Protein AF-A0AAJ0EJ08-F1 (afdb_monomer_lite)

Foldseek 3Di:
DDDDDDDDDDDDDDDDDDDDDDDDDDDDDDDDDDPDPDPPVVPVPFDVVLVVVVVVCCVPFNCLLQVLLVQLCVLAVPLCVVQVNDGSVSLSVLLRVLLQDQDAAAQARCPVVSSLLVNQSSCCGPSRVVVQFDLPSLQSSLVNQVAQSNYDPRRVVRLVNHVLLVLVQFDADDVGDRGNLCVLQTDGDPPPDDQPPPPPQQAFAFFFFWAQLQQDPPSQKFFAAPQWTQGLNDTGHQCLLVVNDPCSVVSHRAMEGDTEDDSSTNPDTHGRGDFAWPDKDFDAFGQHFDAHSNSHGPSYRDPPPSPDDPPVSSGHTFIFIDTQTPHDPNHGHYGDDDYHDCVSSNPPPPPDDDDDD

Sequence (357 aa):
MSLSVTTAPEEVTGLSPVPNLDIKAPGIAQTVTQATPPSNDGYLRFNPVIVMLIGYLDQVSPGGLDTAILSASSKNPAFMSKLSIKDAPSFLHFANDLLNWVPRESFEGKDIYDILCMFYFVLDQPTLRKLQTSMIYAQLVGQFLDTPASITPSSLKSFKNSPPYRFHEADIPKGGFHTFNAFFTRRLKPGLRPISSPGDDSVIVYPADCTYDNSLTNQSFARINDGSVEIKKVRWPISMLLQDSEHAADFDGGIWMHAFLNTTNYHRQHAPVSGTVLEAKNIQGMAHLEADSVGGHVRMMGGADSSENPGYQFLQTRGSLLAATQAHKAMRRMLAWKGIALHALAIRATPKKGFEY

Structure (mmCIF, N/CA/C/O backbone):
data_AF-A0AAJ0EJ08-F1
#
_entry.id   AF-A0AAJ0EJ08-F1
#
loop_
_atom_site.group_PDB
_atom_site.id
_atom_site.type_symbol
_atom_site.label_atom_id
_atom_site.label_alt_id
_atom_site.label_comp_id
_atom_site.label_asym_id
_atom_site.label_entity_id
_atom_site.label_seq_id
_atom_site.pdbx_PDB_ins_code
_atom_site.Cartn_x
_atom_site.Cartn_y
_atom_site.Cartn_z
_atom_site.occupancy
_atom_site.B_iso_or_equiv
_atom_site.auth_seq_id
_atom_site.auth_comp_id
_atom_site.auth_asym_id
_atom_site.auth_atom_id
_atom_site.pdbx_PDB_model_num
ATOM 1 N N . MET A 1 1 ? -3.976 -6.841 44.329 1.00 29.98 1 MET A N 1
ATOM 2 C CA . MET A 1 1 ? -3.168 -8.078 44.280 1.00 29.98 1 MET A CA 1
ATOM 3 C C . MET A 1 1 ? -2.749 -8.301 42.839 1.00 29.98 1 MET A C 1
ATOM 5 O O . MET A 1 1 ? -3.588 -8.600 42.005 1.00 29.98 1 MET A O 1
ATOM 9 N N . SER A 1 2 ? -1.483 -8.023 42.539 1.00 21.05 2 SER A N 1
ATOM 10 C CA . SER A 1 2 ? -0.861 -8.198 41.227 1.00 21.05 2 SER A CA 1
ATOM 11 C C . SER A 1 2 ? -0.391 -9.643 41.073 1.00 21.05 2 SER A C 1
ATOM 13 O O . SER A 1 2 ? 0.430 -10.095 41.870 1.00 21.05 2 SER A O 1
ATOM 15 N N . LEU A 1 3 ? -0.880 -10.355 40.059 1.00 21.20 3 LEU A N 1
ATOM 16 C CA . LEU A 1 3 ? -0.348 -11.659 39.670 1.00 21.20 3 LEU A CA 1
ATOM 17 C C . LEU A 1 3 ? 0.516 -11.484 38.421 1.00 21.20 3 LEU A C 1
ATOM 19 O O . LEU A 1 3 ? 0.018 -11.253 37.323 1.00 21.20 3 LEU A O 1
ATOM 23 N N . SER A 1 4 ? 1.829 -11.558 38.627 1.00 20.06 4 SER A N 1
ATOM 24 C CA . SER A 1 4 ? 2.832 -11.756 37.586 1.00 20.06 4 SER A CA 1
ATOM 25 C C . SER A 1 4 ? 2.816 -13.220 37.151 1.00 20.06 4 SER A C 1
ATOM 27 O O . SER A 1 4 ? 2.926 -14.099 38.007 1.00 20.06 4 SER A O 1
ATOM 29 N N . VAL A 1 5 ? 2.742 -13.487 35.848 1.00 23.30 5 VAL A N 1
ATOM 30 C CA . VAL A 1 5 ? 2.982 -14.829 35.302 1.00 23.30 5 VAL A CA 1
ATOM 31 C C . VAL A 1 5 ? 4.232 -14.785 34.431 1.00 23.30 5 VAL A C 1
ATOM 33 O O . VAL A 1 5 ? 4.335 -14.012 33.479 1.00 23.30 5 VAL A O 1
ATOM 36 N N . THR A 1 6 ? 5.202 -15.586 34.849 1.00 22.47 6 THR A N 1
ATOM 37 C CA . THR A 1 6 ? 6.548 -15.777 34.315 1.00 22.47 6 THR A CA 1
ATOM 38 C C . THR A 1 6 ? 6.520 -16.457 32.943 1.00 22.47 6 THR A C 1
ATOM 40 O O . THR A 1 6 ? 5.698 -17.331 32.681 1.00 22.47 6 THR A O 1
ATOM 43 N N . THR A 1 7 ? 7.439 -16.061 32.065 1.00 23.95 7 THR A N 1
ATOM 44 C CA . THR A 1 7 ? 7.642 -16.611 30.716 1.00 23.95 7 THR A CA 1
ATOM 45 C C . THR A 1 7 ? 8.291 -17.999 30.744 1.00 23.95 7 THR A C 1
ATOM 47 O O . THR A 1 7 ? 9.276 -18.194 31.454 1.00 23.95 7 THR A O 1
ATOM 50 N N . ALA A 1 8 ? 7.781 -18.930 29.932 1.00 22.56 8 ALA A N 1
ATOM 51 C CA . ALA A 1 8 ? 8.405 -20.225 29.636 1.00 22.56 8 ALA A CA 1
ATOM 52 C C . ALA A 1 8 ? 9.438 -20.115 28.480 1.00 22.56 8 ALA A C 1
ATOM 54 O O . ALA A 1 8 ? 9.369 -19.144 27.720 1.00 22.56 8 ALA A O 1
ATOM 55 N N . PRO A 1 9 ? 10.397 -21.059 28.351 1.00 23.39 9 PRO A N 1
ATOM 56 C CA . PRO A 1 9 ? 11.573 -20.932 27.480 1.00 23.39 9 PRO A CA 1
ATOM 57 C C . PRO A 1 9 ? 11.283 -21.168 25.988 1.00 23.39 9 PRO A C 1
ATOM 59 O O . PRO A 1 9 ? 10.351 -21.883 25.628 1.00 23.39 9 PRO A O 1
ATOM 62 N N . GLU A 1 10 ? 12.126 -20.580 25.133 1.00 29.06 10 GLU A N 1
ATOM 63 C CA . GLU A 1 10 ? 12.186 -20.796 23.681 1.00 29.06 10 GLU A CA 1
ATOM 64 C C . GLU A 1 10 ? 12.812 -22.163 23.358 1.00 29.06 10 GLU A C 1
ATOM 66 O O . GLU A 1 10 ? 13.979 -22.357 23.673 1.00 29.06 10 GLU A O 1
ATOM 71 N N . GLU A 1 11 ? 12.077 -23.076 22.705 1.00 26.03 11 GLU A N 1
ATOM 72 C CA . GLU A 1 11 ? 12.611 -23.980 21.668 1.00 26.03 11 GLU A CA 1
ATOM 73 C C . GLU A 1 11 ? 11.527 -24.852 21.001 1.00 26.03 11 GLU A C 1
ATOM 75 O O . GLU A 1 11 ? 10.450 -25.080 21.546 1.00 26.03 11 GLU A O 1
ATOM 80 N N . VAL A 1 12 ? 11.884 -25.370 19.818 1.00 25.70 12 VAL A N 1
ATOM 81 C CA . VAL A 1 12 ? 11.151 -26.268 18.902 1.00 25.70 12 VAL A CA 1
ATOM 82 C C . VAL A 1 12 ? 10.197 -25.581 17.910 1.00 25.70 12 VAL A C 1
ATOM 84 O O . VAL A 1 12 ? 8.978 -25.714 17.960 1.00 25.70 12 VAL A O 1
ATOM 87 N N . THR A 1 13 ? 10.777 -24.925 16.897 1.00 27.81 13 THR A N 1
ATOM 88 C CA . THR A 1 13 ? 10.158 -24.890 15.559 1.00 27.81 13 THR A CA 1
ATOM 89 C C . THR A 1 13 ? 10.910 -25.877 14.670 1.00 27.81 13 THR A C 1
ATOM 91 O O . THR A 1 13 ? 12.066 -25.670 14.310 1.00 27.81 13 THR A O 1
ATOM 94 N N . GLY A 1 14 ? 10.274 -27.014 14.391 1.00 27.02 14 GLY A N 1
ATOM 95 C CA . GLY A 1 14 ? 10.805 -28.047 13.509 1.00 27.02 14 GLY A CA 1
ATOM 96 C C . GLY A 1 14 ? 10.778 -27.588 12.055 1.00 27.02 14 GLY A C 1
ATOM 97 O O . GLY A 1 14 ? 9.768 -27.738 11.375 1.00 27.02 14 GLY A O 1
ATOM 98 N N . LEU A 1 15 ? 11.898 -27.049 11.579 1.00 26.19 15 LEU A N 1
ATOM 99 C CA . LEU A 1 15 ? 12.193 -26.897 10.158 1.00 26.19 15 LEU A CA 1
ATOM 100 C C . LEU A 1 15 ? 13.260 -27.933 9.794 1.00 26.19 15 LEU A C 1
ATOM 102 O O . LEU A 1 15 ? 14.417 -27.809 10.192 1.00 26.19 15 LEU A O 1
ATOM 106 N N . SER A 1 16 ? 12.872 -28.979 9.065 1.00 25.33 16 SER A N 1
ATOM 107 C CA . SER A 1 16 ? 13.831 -29.907 8.461 1.00 25.33 16 SER A CA 1
ATOM 108 C C . SER A 1 16 ? 14.590 -29.208 7.323 1.00 25.33 16 SER A C 1
ATOM 110 O O . SER A 1 16 ? 13.959 -28.518 6.518 1.00 25.33 16 SER A O 1
ATOM 112 N N . PRO A 1 17 ? 15.920 -29.380 7.210 1.00 27.81 17 PRO A N 1
ATOM 113 C CA . PRO A 1 17 ? 16.675 -28.869 6.072 1.00 27.81 17 PRO A CA 1
ATOM 114 C C . PRO A 1 17 ? 16.324 -29.643 4.791 1.00 27.81 17 PRO A C 1
ATOM 116 O O . PRO A 1 17 ? 16.144 -30.861 4.806 1.00 27.81 17 PRO A O 1
ATOM 119 N N . VAL A 1 18 ? 16.218 -28.914 3.680 1.00 29.55 18 VAL A N 1
ATOM 120 C CA . VAL A 1 18 ? 15.927 -29.446 2.339 1.00 29.55 18 VAL A CA 1
ATOM 121 C C . VAL A 1 18 ? 17.089 -30.347 1.869 1.00 29.55 18 VAL A C 1
ATOM 123 O O . VAL A 1 18 ? 18.244 -29.967 2.074 1.00 29.55 18 VAL A O 1
ATOM 126 N N . PRO A 1 19 ? 16.843 -31.518 1.243 1.00 25.56 19 PRO A N 1
ATOM 127 C CA . PRO A 1 19 ? 17.912 -32.396 0.767 1.00 25.56 19 PRO A CA 1
ATOM 128 C C . PRO A 1 19 ? 18.672 -31.790 -0.423 1.00 25.56 19 PRO A C 1
ATOM 130 O O . PRO A 1 19 ? 18.059 -31.250 -1.344 1.00 25.56 19 PRO A O 1
ATOM 133 N N . ASN A 1 20 ? 20.000 -31.942 -0.432 1.00 25.92 20 ASN A N 1
ATOM 134 C CA . ASN A 1 20 ? 20.849 -31.647 -1.590 1.00 25.92 20 ASN A CA 1
ATOM 135 C C . ASN A 1 20 ? 20.451 -32.538 -2.777 1.00 25.92 20 ASN A C 1
ATOM 137 O O . ASN A 1 20 ? 20.564 -33.762 -2.703 1.00 25.92 20 ASN A O 1
ATOM 141 N N . LEU A 1 21 ? 20.015 -31.924 -3.875 1.00 26.09 21 LEU A N 1
ATOM 142 C CA . LEU A 1 21 ? 19.808 -32.601 -5.153 1.00 26.09 21 LEU A CA 1
ATOM 143 C C . LEU A 1 21 ? 21.100 -32.521 -5.977 1.00 26.09 21 LEU A C 1
ATOM 145 O O . LEU A 1 21 ? 21.375 -31.511 -6.620 1.00 26.09 21 LEU A O 1
ATOM 149 N N . ASP A 1 22 ? 21.877 -33.605 -5.960 1.00 25.31 22 ASP A N 1
ATOM 150 C CA . ASP A 1 22 ? 22.972 -33.845 -6.905 1.00 25.31 22 ASP A CA 1
ATOM 151 C C . ASP A 1 22 ? 22.388 -34.161 -8.291 1.00 25.31 22 ASP A C 1
ATOM 153 O O . ASP A 1 22 ? 21.903 -35.267 -8.543 1.00 25.31 22 ASP A O 1
ATOM 157 N N . ILE A 1 23 ? 22.443 -33.200 -9.216 1.00 28.38 23 ILE A N 1
ATOM 158 C CA . ILE A 1 23 ? 22.061 -33.416 -10.617 1.00 28.38 23 ILE A CA 1
ATOM 159 C C . ILE A 1 23 ? 23.333 -33.548 -11.462 1.00 28.38 23 ILE A C 1
ATOM 161 O O . ILE A 1 23 ? 24.013 -32.567 -11.759 1.00 28.38 23 ILE A O 1
ATOM 165 N N . LYS A 1 24 ? 23.645 -34.780 -11.884 1.00 23.61 24 LYS A N 1
ATOM 166 C CA . LYS A 1 24 ? 24.633 -35.060 -12.939 1.00 23.61 24 LYS A CA 1
ATOM 167 C C . LYS A 1 24 ? 24.046 -34.696 -14.306 1.00 23.61 24 LYS A C 1
ATOM 169 O O . LYS A 1 24 ? 23.002 -35.221 -14.686 1.00 23.61 24 LYS A O 1
ATOM 174 N N . ALA A 1 25 ? 24.739 -33.849 -15.061 1.00 24.20 25 ALA A N 1
ATOM 175 C CA . ALA A 1 25 ? 24.378 -33.505 -16.435 1.00 24.20 25 ALA A CA 1
ATOM 176 C C . ALA A 1 25 ? 24.762 -34.630 -17.426 1.00 24.20 25 ALA A C 1
ATOM 178 O O . ALA A 1 25 ? 25.910 -35.082 -17.395 1.00 24.20 25 ALA A O 1
ATOM 179 N N . PRO A 1 26 ? 23.870 -35.057 -18.341 1.00 26.44 26 PRO A N 1
ATOM 180 C CA . PRO A 1 26 ? 24.255 -35.805 -19.531 1.00 26.44 26 PRO A CA 1
ATOM 181 C C . PRO A 1 26 ? 24.560 -34.850 -20.695 1.00 26.44 26 PRO A C 1
ATOM 183 O O . PRO A 1 26 ? 23.806 -33.919 -20.974 1.00 26.44 26 PRO A O 1
ATOM 186 N N . GLY A 1 27 ? 25.685 -35.081 -21.374 1.00 28.83 27 GLY A N 1
ATOM 187 C CA . GLY A 1 27 ? 26.113 -34.306 -22.538 1.00 28.83 27 GLY A CA 1
ATOM 188 C C . GLY A 1 27 ? 25.405 -34.719 -23.828 1.00 28.83 27 GLY A C 1
ATOM 189 O O . GLY A 1 27 ? 25.198 -35.907 -24.063 1.00 28.83 27 GLY A O 1
ATOM 190 N N . ILE A 1 28 ? 25.100 -33.739 -24.685 1.00 27.89 28 ILE A N 1
ATOM 191 C CA . ILE A 1 28 ? 24.776 -33.927 -26.107 1.00 27.89 28 ILE A CA 1
ATOM 192 C C . ILE A 1 28 ? 25.408 -32.780 -26.913 1.00 27.89 28 ILE A C 1
ATOM 194 O O . ILE A 1 28 ? 25.430 -31.628 -26.481 1.00 27.89 28 ILE A O 1
ATOM 198 N N . ALA A 1 29 ? 25.972 -33.142 -28.064 1.00 26.31 29 ALA A N 1
ATOM 199 C CA . ALA A 1 29 ? 26.789 -32.320 -28.942 1.00 26.31 29 ALA A CA 1
ATOM 200 C C . ALA A 1 29 ? 25.996 -31.392 -29.893 1.00 26.31 29 ALA A C 1
ATOM 202 O O . ALA A 1 29 ? 24.906 -31.718 -30.349 1.00 26.31 29 ALA A O 1
ATOM 203 N N . GLN A 1 30 ? 26.637 -30.250 -30.174 1.00 31.94 30 GLN A N 1
ATOM 204 C CA . GLN A 1 30 ? 26.588 -29.303 -31.305 1.00 31.94 30 GLN A CA 1
ATOM 205 C C . GLN A 1 30 ? 25.509 -29.448 -32.402 1.00 31.94 30 GLN A C 1
ATOM 207 O O . GLN A 1 30 ? 25.523 -30.404 -33.168 1.00 31.94 30 GLN A O 1
ATOM 212 N N . THR A 1 31 ? 24.728 -28.385 -32.646 1.00 28.47 31 THR A N 1
ATOM 213 C CA . THR A 1 31 ? 24.955 -27.386 -33.728 1.00 28.47 31 THR A CA 1
ATOM 214 C C . THR A 1 31 ? 23.785 -26.391 -33.795 1.00 28.47 31 THR A C 1
ATOM 216 O O . THR A 1 31 ? 22.693 -26.743 -34.222 1.00 28.47 31 THR A O 1
ATOM 219 N N . VAL A 1 32 ? 24.012 -25.126 -33.417 1.00 27.38 32 VAL A N 1
ATOM 220 C CA . VAL A 1 32 ? 23.148 -23.993 -33.795 1.00 27.38 32 VAL A CA 1
ATOM 221 C C . VAL A 1 32 ? 24.050 -22.805 -34.126 1.00 27.38 32 VAL A C 1
ATOM 223 O O . VAL A 1 32 ? 24.980 -22.479 -33.391 1.00 27.38 32 VAL A O 1
ATOM 226 N N . THR A 1 33 ? 23.790 -22.221 -35.290 1.00 28.77 33 THR A N 1
ATOM 227 C CA . THR A 1 33 ? 24.406 -21.029 -35.876 1.00 28.77 33 THR A CA 1
ATOM 228 C C . THR A 1 33 ? 24.544 -19.879 -34.879 1.00 28.77 33 THR A C 1
ATOM 230 O O . THR A 1 33 ? 23.584 -19.524 -34.198 1.00 28.77 33 THR A O 1
ATOM 233 N N . GLN A 1 34 ? 25.743 -19.291 -34.821 1.00 28.44 34 GLN A N 1
ATOM 234 C CA . GLN A 1 34 ? 26.088 -18.168 -33.950 1.00 28.44 34 GLN A CA 1
ATOM 235 C C . GLN A 1 34 ? 25.247 -16.925 -34.280 1.00 28.44 34 GLN A C 1
ATOM 237 O O . GLN A 1 34 ? 25.561 -16.178 -35.203 1.00 28.44 34 GLN A O 1
ATOM 242 N N . ALA A 1 35 ? 24.214 -16.674 -33.481 1.00 32.75 35 ALA A N 1
ATOM 243 C CA . ALA A 1 35 ? 23.887 -15.310 -33.098 1.00 32.75 35 ALA A CA 1
ATOM 244 C C . ALA A 1 35 ? 24.831 -14.944 -31.949 1.00 32.75 35 ALA A C 1
ATOM 246 O O . ALA A 1 35 ? 24.922 -15.681 -30.965 1.00 32.75 35 ALA A O 1
ATOM 247 N N . THR A 1 36 ? 25.580 -13.855 -32.089 1.00 29.95 36 THR A N 1
ATOM 248 C CA . THR A 1 36 ? 26.445 -13.345 -31.024 1.00 29.95 36 THR A CA 1
ATOM 249 C C . THR A 1 36 ? 25.575 -13.079 -29.790 1.00 29.95 36 THR A C 1
ATOM 251 O O . THR A 1 36 ? 24.655 -12.264 -29.888 1.00 29.95 36 THR A O 1
ATOM 254 N N . PRO A 1 37 ? 25.809 -13.742 -28.643 1.00 33.22 37 PRO A N 1
ATOM 255 C CA . PRO A 1 37 ? 25.103 -13.397 -27.421 1.00 33.22 37 PRO A CA 1
ATOM 256 C C . PRO A 1 37 ? 25.479 -11.959 -27.043 1.00 33.22 37 PRO A C 1
ATOM 258 O O . PRO A 1 37 ? 26.649 -11.588 -27.213 1.00 33.22 37 PRO A O 1
ATOM 261 N N . PRO A 1 38 ? 24.553 -11.143 -26.511 1.00 42.62 38 PRO A N 1
ATOM 262 C CA . PRO A 1 38 ? 24.965 -9.942 -25.798 1.00 42.62 38 PRO A CA 1
ATOM 263 C C . PRO A 1 38 ? 25.963 -10.368 -24.712 1.00 42.62 38 PRO A C 1
ATOM 265 O O . PRO A 1 38 ? 25.787 -11.406 -24.071 1.00 42.62 38 PRO A O 1
ATOM 268 N N . SER A 1 39 ? 27.062 -9.631 -24.563 1.00 42.25 39 SER A N 1
ATOM 269 C CA . SER A 1 39 ? 28.142 -9.997 -23.647 1.00 42.25 39 SER A CA 1
ATOM 270 C C . SER A 1 39 ? 27.601 -10.248 -22.230 1.00 42.25 39 SER A C 1
ATOM 272 O O . SER A 1 39 ? 27.074 -9.353 -21.572 1.00 42.25 39 SER A O 1
ATOM 274 N N . ASN A 1 40 ? 27.756 -11.486 -21.750 1.00 46.25 40 ASN A N 1
ATOM 275 C CA . ASN A 1 40 ? 27.253 -11.967 -20.455 1.00 46.25 40 ASN A CA 1
ATOM 276 C C . ASN A 1 40 ? 27.824 -11.227 -19.222 1.00 46.25 40 ASN A C 1
ATOM 278 O O . ASN A 1 40 ? 27.327 -11.417 -18.115 1.00 46.25 40 ASN A O 1
ATOM 282 N N . ASP A 1 41 ? 28.831 -10.365 -19.386 1.00 48.78 41 ASP A N 1
ATOM 283 C CA . ASP A 1 41 ? 29.476 -9.639 -18.281 1.00 48.78 41 ASP A CA 1
ATOM 284 C C . ASP A 1 41 ? 28.633 -8.488 -17.704 1.00 48.78 41 ASP A C 1
ATOM 286 O O . ASP A 1 41 ? 28.883 -8.042 -16.581 1.00 48.78 41 ASP A O 1
ATOM 290 N N . GLY A 1 42 ? 27.626 -7.996 -18.436 1.00 55.19 42 GLY A N 1
ATOM 291 C CA . GLY A 1 42 ? 26.778 -6.893 -17.968 1.00 55.19 42 GLY A CA 1
ATOM 292 C C . GLY A 1 42 ? 25.816 -7.300 -16.848 1.00 55.19 42 GLY A C 1
ATOM 293 O O . GLY A 1 42 ? 25.645 -6.567 -15.873 1.00 55.19 42 GLY A O 1
ATOM 294 N N . TYR A 1 43 ? 25.226 -8.494 -16.955 1.00 55.22 43 TYR A N 1
ATOM 295 C CA . TYR A 1 43 ? 24.149 -8.944 -16.067 1.00 55.22 43 TYR A CA 1
ATOM 296 C C . TYR A 1 43 ? 24.637 -9.548 -14.746 1.00 55.22 43 TYR A C 1
ATOM 298 O O . TYR A 1 43 ? 23.906 -9.515 -13.759 1.00 55.22 43 TYR A O 1
ATOM 306 N N . LEU A 1 44 ? 25.889 -10.020 -14.680 1.00 58.81 44 LEU A N 1
ATOM 307 C CA . LEU A 1 44 ? 26.513 -10.539 -13.450 1.00 58.81 44 LEU A CA 1
ATOM 308 C C . LEU A 1 44 ? 26.663 -9.481 -12.341 1.00 58.81 44 LEU A C 1
ATOM 310 O O . LEU A 1 44 ? 26.979 -9.819 -11.202 1.00 58.81 44 LEU A O 1
ATOM 314 N N . ARG A 1 45 ? 26.444 -8.200 -12.660 1.00 75.56 45 ARG A N 1
ATOM 315 C CA . ARG A 1 45 ? 26.461 -7.088 -11.698 1.00 75.56 45 ARG A CA 1
ATOM 316 C C . ARG A 1 45 ? 25.126 -6.871 -10.990 1.00 75.56 45 ARG A C 1
ATOM 318 O O . ARG A 1 45 ? 25.079 -6.112 -10.024 1.00 75.56 45 ARG A O 1
ATOM 325 N N . PHE A 1 46 ? 24.055 -7.499 -11.466 1.00 87.25 46 PHE A N 1
ATOM 326 C CA . PHE A 1 46 ? 22.744 -7.381 -10.852 1.00 87.25 46 PHE A CA 1
ATOM 327 C C . PHE A 1 46 ? 22.568 -8.360 -9.696 1.00 87.25 46 PHE A C 1
ATOM 329 O O . PHE A 1 46 ? 23.143 -9.448 -9.665 1.00 87.25 46 PHE A O 1
ATOM 336 N N . ASN A 1 47 ? 21.717 -7.983 -8.745 1.00 89.56 47 ASN A N 1
ATOM 337 C CA . ASN A 1 47 ? 21.243 -8.896 -7.722 1.00 89.56 47 ASN A CA 1
ATOM 338 C C . ASN A 1 47 ? 20.602 -10.135 -8.388 1.00 89.56 47 ASN A C 1
ATOM 340 O O . ASN A 1 47 ? 19.865 -9.972 -9.367 1.00 89.56 47 ASN A O 1
ATOM 344 N N . PRO A 1 48 ? 20.806 -11.356 -7.856 1.00 89.75 48 PRO A N 1
ATOM 345 C CA . PRO A 1 48 ? 20.237 -12.576 -8.428 1.00 89.75 48 PRO A CA 1
ATOM 346 C C . PRO A 1 48 ? 18.731 -12.511 -8.720 1.00 89.75 48 PRO A C 1
ATOM 348 O O . PRO A 1 48 ? 18.288 -13.082 -9.712 1.00 89.75 48 PRO A O 1
ATOM 351 N N . VAL A 1 49 ? 17.933 -11.785 -7.921 1.00 88.44 49 VAL A N 1
ATOM 352 C CA . VAL A 1 49 ? 16.488 -11.638 -8.187 1.00 88.44 49 VAL A CA 1
ATOM 353 C C . VAL A 1 49 ? 16.197 -10.876 -9.484 1.00 88.44 49 VAL A C 1
ATOM 355 O O . VAL A 1 49 ? 15.231 -11.191 -10.174 1.00 88.44 49 VAL A O 1
ATOM 358 N N . ILE A 1 50 ? 17.044 -9.910 -9.844 1.00 90.44 50 ILE A N 1
ATOM 359 C CA . ILE A 1 50 ? 16.930 -9.153 -11.094 1.00 90.44 50 ILE A CA 1
ATOM 360 C C . ILE A 1 50 ? 17.378 -10.017 -12.268 1.00 90.44 50 ILE A C 1
ATOM 362 O O . ILE A 1 50 ? 16.711 -10.028 -13.294 1.00 90.44 50 ILE A O 1
ATOM 366 N N . VAL A 1 51 ? 18.443 -10.805 -12.106 1.00 89.06 51 VAL A N 1
ATOM 367 C CA . VAL A 1 51 ? 18.869 -11.771 -13.133 1.00 89.06 51 VAL A CA 1
ATOM 368 C C . VAL A 1 51 ? 17.760 -12.791 -13.413 1.00 89.06 51 VAL A C 1
ATOM 370 O O . VAL A 1 51 ? 17.451 -13.061 -14.572 1.00 89.06 51 VAL A O 1
ATOM 373 N N . MET A 1 52 ? 17.102 -13.303 -12.367 1.00 87.56 52 MET A N 1
ATOM 374 C CA . MET A 1 52 ? 15.936 -14.180 -12.519 1.00 87.56 52 MET A CA 1
ATOM 375 C C . MET A 1 52 ? 14.760 -13.475 -13.201 1.00 87.56 52 MET A C 1
ATOM 377 O O . MET A 1 52 ? 14.106 -14.083 -14.041 1.00 87.56 52 MET A O 1
ATOM 381 N N . LEU A 1 53 ? 14.494 -12.206 -12.868 1.00 85.81 53 LEU A N 1
ATOM 382 C CA . LEU A 1 53 ? 13.457 -11.416 -13.534 1.00 85.81 53 LEU A CA 1
ATOM 383 C C . LEU A 1 53 ? 13.745 -11.270 -15.032 1.00 85.81 53 LEU A C 1
ATOM 385 O O . LEU A 1 53 ? 12.843 -11.488 -15.831 1.00 85.81 53 LEU A O 1
ATOM 389 N N . ILE A 1 54 ? 14.984 -10.942 -15.407 1.00 88.56 54 ILE A N 1
ATOM 390 C CA . ILE A 1 54 ? 15.405 -10.817 -16.809 1.00 88.56 54 ILE A CA 1
ATOM 391 C C . ILE A 1 54 ? 15.177 -12.139 -17.539 1.00 88.56 54 ILE A C 1
ATOM 393 O O . ILE A 1 54 ? 14.441 -12.168 -18.519 1.00 88.56 54 ILE A O 1
ATOM 397 N N . GLY A 1 55 ? 15.717 -13.244 -17.011 1.00 87.50 55 GLY A N 1
ATOM 398 C CA . GLY A 1 55 ? 15.555 -14.561 -17.628 1.00 87.50 55 GLY A CA 1
ATOM 399 C C . GLY A 1 55 ? 14.090 -14.991 -17.744 1.00 87.50 55 GLY A C 1
ATOM 400 O O . GLY A 1 55 ? 13.690 -15.546 -18.765 1.00 87.50 55 GLY A O 1
ATOM 401 N N . TYR A 1 56 ? 13.268 -14.688 -16.734 1.00 87.25 56 TYR A N 1
ATOM 402 C CA . TYR A 1 56 ? 11.831 -14.939 -16.789 1.00 87.25 56 TYR A CA 1
ATOM 403 C C . TYR A 1 56 ? 11.163 -14.123 -17.897 1.00 87.25 56 TYR A C 1
ATOM 405 O O . TYR A 1 56 ? 10.471 -14.703 -18.728 1.00 87.25 56 TYR A O 1
ATOM 413 N N . LEU A 1 57 ? 11.385 -12.804 -17.936 1.00 87.50 57 LEU A N 1
ATOM 414 C CA . LEU A 1 57 ? 10.800 -11.914 -18.941 1.00 87.50 57 LEU A CA 1
ATOM 415 C C . LEU A 1 57 ? 11.221 -12.304 -20.360 1.00 87.50 57 LEU A C 1
ATOM 417 O O . LEU A 1 57 ? 10.357 -12.387 -21.228 1.00 87.50 57 LEU A O 1
ATOM 421 N N . ASP A 1 58 ? 12.496 -12.622 -20.578 1.00 87.69 58 ASP A N 1
ATOM 422 C CA . ASP A 1 58 ? 13.003 -13.086 -21.873 1.00 87.69 58 ASP A CA 1
ATOM 423 C C . ASP A 1 58 ? 12.360 -14.409 -22.303 1.00 87.69 58 ASP A C 1
ATOM 425 O O . ASP A 1 58 ? 12.102 -14.614 -23.486 1.00 87.69 58 ASP A O 1
ATOM 429 N N . GLN A 1 59 ? 12.059 -15.302 -21.356 1.00 88.69 59 GLN A N 1
ATOM 430 C CA . GLN A 1 59 ? 11.395 -16.571 -21.646 1.00 88.69 59 GLN A CA 1
ATOM 431 C C . GLN A 1 59 ? 9.906 -16.394 -21.975 1.00 88.69 59 GLN A C 1
ATOM 433 O O . GLN A 1 59 ? 9.404 -17.037 -22.898 1.00 88.69 59 GLN A O 1
ATOM 438 N N . VAL A 1 60 ? 9.175 -15.581 -21.203 1.00 86.69 60 VAL A N 1
ATOM 439 C CA . VAL A 1 60 ? 7.704 -15.495 -21.309 1.00 86.69 60 VAL A CA 1
ATOM 440 C C . VAL A 1 60 ? 7.210 -14.367 -22.215 1.00 86.69 60 VAL A C 1
ATOM 442 O O . VAL A 1 60 ? 6.070 -14.413 -22.674 1.00 86.69 60 VAL A O 1
ATOM 445 N N . SER A 1 61 ? 8.032 -13.345 -22.457 1.00 88.38 61 SER A N 1
ATOM 446 C CA . SER A 1 61 ? 7.702 -12.175 -23.277 1.00 88.38 61 SER A CA 1
ATOM 447 C C . SER A 1 61 ? 8.980 -11.550 -23.873 1.00 88.38 61 SER A C 1
ATOM 449 O O . SER A 1 61 ? 9.389 -10.464 -23.447 1.00 88.38 61 SER A O 1
ATOM 451 N N . PRO A 1 62 ? 9.637 -12.211 -24.853 1.00 91.81 62 PRO A N 1
ATOM 452 C CA . PRO A 1 62 ? 10.851 -11.686 -25.487 1.00 91.81 62 PRO A CA 1
ATOM 453 C C . PRO A 1 62 ? 10.643 -10.265 -26.045 1.00 91.81 62 PRO A C 1
ATOM 455 O O . PRO A 1 62 ? 9.716 -10.034 -26.821 1.00 91.81 62 PRO A O 1
ATOM 458 N N . GLY A 1 63 ? 11.479 -9.298 -25.642 1.00 91.38 63 GLY A N 1
ATOM 459 C CA . GLY A 1 63 ? 11.333 -7.874 -26.017 1.00 91.38 63 GLY A CA 1
ATOM 460 C C . GLY A 1 63 ? 10.120 -7.160 -25.390 1.00 91.38 63 GLY A C 1
ATOM 461 O O . GLY A 1 63 ? 9.819 -6.000 -25.698 1.00 91.38 63 GLY A O 1
ATOM 462 N N . GLY A 1 64 ? 9.401 -7.841 -24.494 1.00 91.81 64 GLY A N 1
ATOM 463 C CA . GLY A 1 64 ? 8.222 -7.318 -23.813 1.00 91.81 64 GLY A CA 1
ATOM 464 C C . GLY A 1 64 ? 8.545 -6.166 -22.868 1.00 91.81 64 GLY A C 1
ATOM 465 O O . GLY A 1 64 ? 7.725 -5.252 -22.735 1.00 91.81 64 GLY A O 1
ATOM 466 N N . LEU A 1 65 ? 9.740 -6.176 -22.261 1.00 92.94 65 LEU A N 1
ATOM 467 C CA . LEU A 1 65 ? 10.220 -5.095 -21.400 1.00 92.94 65 LEU A CA 1
ATOM 468 C C . LEU A 1 65 ? 10.509 -3.819 -22.193 1.00 92.94 65 LEU A C 1
ATOM 470 O O . LEU A 1 65 ? 10.024 -2.761 -21.808 1.00 92.94 65 LEU A O 1
ATOM 474 N N . ASP A 1 66 ? 11.204 -3.903 -23.326 1.00 94.50 66 ASP A N 1
ATOM 475 C CA . ASP A 1 66 ? 11.435 -2.743 -24.198 1.00 94.50 66 ASP A CA 1
ATOM 476 C C . ASP A 1 66 ? 10.111 -2.124 -24.659 1.00 94.50 66 ASP A C 1
ATOM 478 O O . ASP A 1 66 ? 9.901 -0.913 -24.564 1.00 94.50 66 ASP A O 1
ATOM 482 N N . THR A 1 67 ? 9.162 -2.971 -25.066 1.00 94.69 67 THR A N 1
ATOM 483 C CA . THR A 1 67 ? 7.818 -2.533 -25.468 1.00 94.69 67 THR A CA 1
ATOM 484 C C . THR A 1 67 ? 7.060 -1.877 -24.308 1.00 94.69 67 THR A C 1
ATOM 486 O O . THR A 1 67 ? 6.386 -0.860 -24.499 1.00 94.69 67 THR A O 1
ATOM 489 N N . ALA A 1 68 ? 7.189 -2.414 -23.090 1.00 91.62 68 ALA A N 1
ATOM 490 C CA . ALA A 1 68 ? 6.610 -1.809 -21.896 1.00 91.62 68 ALA A CA 1
ATOM 491 C C . ALA A 1 68 ? 7.219 -0.433 -21.616 1.00 91.62 68 ALA A C 1
ATOM 493 O O . ALA A 1 68 ? 6.474 0.518 -21.394 1.00 91.62 68 ALA A O 1
ATOM 494 N N . ILE A 1 69 ? 8.544 -0.286 -21.690 1.00 93.88 69 ILE A N 1
ATOM 495 C CA . ILE A 1 69 ? 9.216 1.001 -21.471 1.00 93.88 69 ILE A CA 1
ATOM 496 C C . ILE A 1 69 ? 8.771 2.046 -22.494 1.00 93.88 69 ILE A C 1
ATOM 498 O O . ILE A 1 69 ? 8.483 3.183 -22.111 1.00 93.88 69 ILE A O 1
ATOM 502 N N . LEU A 1 70 ? 8.640 1.674 -23.770 1.00 93.62 70 LEU A N 1
ATOM 503 C CA . LEU A 1 70 ? 8.113 2.569 -24.806 1.00 93.62 70 LEU A CA 1
ATOM 504 C C . LEU A 1 70 ? 6.667 2.994 -24.511 1.00 93.62 70 LEU A C 1
ATOM 506 O O . LEU A 1 70 ? 6.349 4.184 -24.554 1.00 93.62 70 LEU A O 1
ATOM 510 N N . SER A 1 71 ? 5.802 2.044 -24.142 1.00 90.88 71 SER A N 1
ATOM 511 C CA . SER A 1 71 ? 4.416 2.326 -23.747 1.00 90.88 71 SER A CA 1
ATOM 512 C C . SER A 1 71 ? 4.352 3.254 -22.527 1.00 90.88 71 SER A C 1
ATOM 514 O O . SER A 1 71 ? 3.670 4.278 -22.570 1.00 90.88 71 SER A O 1
ATOM 516 N N . ALA A 1 72 ? 5.102 2.956 -21.464 1.00 88.38 72 ALA A N 1
ATOM 517 C CA . ALA A 1 72 ? 5.179 3.778 -20.256 1.00 88.38 72 ALA A CA 1
ATOM 518 C C . ALA A 1 72 ? 5.666 5.203 -20.569 1.00 88.38 72 ALA A C 1
ATOM 520 O O . ALA A 1 72 ? 5.058 6.177 -20.126 1.00 88.38 72 ALA A O 1
ATOM 521 N N . SER A 1 73 ? 6.704 5.325 -21.401 1.00 90.31 73 SER A N 1
ATOM 522 C CA . SER A 1 73 ? 7.275 6.609 -21.827 1.00 90.31 73 SER A CA 1
ATOM 523 C C . SER A 1 73 ? 6.308 7.436 -22.667 1.00 90.31 73 SER A C 1
ATOM 525 O O . SER A 1 73 ? 6.258 8.651 -22.502 1.00 90.31 73 SER A O 1
ATOM 527 N N . SER A 1 74 ? 5.500 6.803 -23.525 1.00 89.19 74 SER A N 1
ATOM 528 C CA . SER A 1 74 ? 4.458 7.508 -24.286 1.00 89.19 74 SER A CA 1
ATOM 529 C C . SER A 1 74 ? 3.320 8.028 -23.404 1.00 89.19 74 SER A C 1
ATOM 531 O O . SER A 1 74 ? 2.764 9.088 -23.681 1.00 89.19 74 SER A O 1
ATOM 533 N N . LYS A 1 75 ? 2.987 7.302 -22.329 1.00 86.50 75 LYS A N 1
ATOM 534 C CA . LYS A 1 75 ? 1.899 7.664 -21.413 1.00 86.50 75 LYS A CA 1
ATOM 535 C C . LYS A 1 75 ? 2.323 8.735 -20.419 1.00 86.50 75 LYS A C 1
ATOM 537 O O . LYS A 1 75 ? 1.541 9.636 -20.142 1.00 86.50 75 LYS A O 1
ATOM 542 N N . ASN A 1 76 ? 3.544 8.634 -19.889 1.00 84.69 76 ASN A N 1
ATOM 543 C CA . ASN A 1 76 ? 4.039 9.546 -18.865 1.00 84.69 76 ASN A CA 1
ATOM 544 C C . ASN A 1 76 ? 5.546 9.844 -18.980 1.00 84.69 76 ASN A C 1
ATOM 546 O O . ASN A 1 76 ? 6.348 9.397 -18.151 1.00 84.69 76 ASN A O 1
ATOM 550 N N . PRO A 1 77 ? 5.960 10.636 -19.980 1.00 86.25 77 PRO A N 1
ATOM 551 C CA . PRO A 1 77 ? 7.375 10.922 -20.208 1.00 86.25 77 PRO A CA 1
ATOM 552 C C . PRO A 1 77 ? 8.019 11.701 -19.050 1.00 86.25 77 PRO A C 1
ATOM 554 O O . PRO A 1 77 ? 9.184 11.476 -18.726 1.00 86.25 77 PRO A O 1
ATOM 557 N N . ALA A 1 78 ? 7.267 12.587 -18.387 1.00 84.88 78 ALA A N 1
ATOM 558 C CA . ALA A 1 78 ? 7.767 13.372 -17.257 1.00 84.88 78 ALA A CA 1
ATOM 559 C C . ALA A 1 78 ? 8.095 12.487 -16.044 1.00 84.88 78 ALA A C 1
ATOM 561 O O . ALA A 1 78 ? 9.143 12.656 -15.419 1.00 84.88 78 ALA A O 1
ATOM 562 N N . PHE A 1 79 ? 7.235 11.513 -15.739 1.00 84.12 79 PHE A N 1
ATOM 563 C CA . PHE A 1 79 ? 7.452 10.572 -14.642 1.00 84.12 79 PHE A CA 1
ATOM 564 C C . PHE A 1 79 ? 8.638 9.648 -14.917 1.00 84.12 79 PHE A C 1
ATOM 566 O O . PHE A 1 79 ? 9.504 9.499 -14.057 1.00 84.12 79 PHE A O 1
ATOM 573 N N . MET A 1 80 ? 8.743 9.110 -16.139 1.00 88.38 80 MET A N 1
ATOM 574 C CA . MET A 1 80 ? 9.894 8.299 -16.562 1.00 88.38 80 MET A CA 1
ATOM 575 C C . MET A 1 80 ? 11.203 9.094 -16.451 1.00 88.38 80 MET A C 1
ATOM 577 O O . MET A 1 80 ? 12.184 8.621 -15.871 1.00 88.38 80 MET A O 1
ATOM 581 N N . SER A 1 81 ? 11.194 10.351 -16.912 1.00 89.88 81 SER A N 1
ATOM 582 C CA . SER A 1 81 ? 12.351 11.243 -16.820 1.00 89.88 81 SER A CA 1
ATOM 583 C C . SER A 1 81 ? 12.724 11.594 -15.378 1.00 89.88 81 SER A C 1
ATOM 585 O O . SER A 1 81 ? 13.916 11.724 -15.099 1.00 89.88 81 SER A O 1
ATOM 587 N N . LYS A 1 82 ? 11.754 11.729 -14.457 1.00 87.88 82 LYS A N 1
ATOM 588 C CA . LYS A 1 82 ? 12.014 12.015 -13.031 1.00 87.88 82 LYS A CA 1
ATOM 589 C C . LYS A 1 82 ? 12.939 10.966 -12.408 1.00 87.88 82 LYS A C 1
ATOM 591 O O . LYS A 1 82 ? 13.787 11.311 -11.590 1.00 87.88 82 LYS A O 1
ATOM 596 N N . LEU A 1 83 ? 12.800 9.707 -12.822 1.00 89.19 83 LEU A N 1
ATOM 597 C CA . LEU A 1 83 ? 13.584 8.578 -12.312 1.00 89.19 83 LEU A CA 1
ATOM 598 C C . LEU A 1 83 ? 14.653 8.096 -13.300 1.00 89.19 83 LEU A C 1
ATOM 600 O O . LEU A 1 83 ? 15.269 7.059 -13.086 1.00 89.19 83 LEU A O 1
ATOM 604 N N . SER A 1 84 ? 14.922 8.883 -14.349 1.00 93.06 84 SER A N 1
ATOM 605 C CA . SER A 1 84 ? 15.947 8.605 -15.363 1.00 93.06 84 SER A CA 1
ATOM 606 C C . SER A 1 84 ? 15.792 7.253 -16.076 1.00 93.06 84 SER A C 1
ATOM 608 O O . SER A 1 84 ? 16.784 6.684 -16.530 1.00 93.06 84 SER A O 1
ATOM 610 N N . ILE A 1 85 ? 14.559 6.760 -16.220 1.00 93.25 85 ILE A N 1
ATOM 611 C CA . ILE A 1 85 ? 14.261 5.513 -16.933 1.00 93.25 85 ILE A CA 1
ATOM 612 C C . ILE A 1 85 ? 14.017 5.846 -18.407 1.00 93.25 85 ILE A C 1
ATOM 614 O O . ILE A 1 85 ? 13.073 6.562 -18.737 1.00 93.25 85 ILE A O 1
ATOM 618 N N . LYS A 1 86 ? 14.888 5.350 -19.289 1.00 93.81 86 LYS A N 1
ATOM 619 C CA . LYS A 1 86 ? 14.901 5.669 -20.731 1.00 93.81 86 LYS A CA 1
ATOM 620 C C . LYS A 1 86 ? 14.730 4.441 -21.624 1.00 93.81 86 LYS A C 1
ATOM 622 O O . LYS A 1 86 ? 14.285 4.565 -22.758 1.00 93.81 86 LYS A O 1
ATOM 627 N N . ASP A 1 87 ? 15.112 3.280 -21.114 1.00 94.31 87 ASP A N 1
ATOM 628 C CA . ASP A 1 87 ? 15.206 2.007 -21.823 1.00 94.31 87 ASP A CA 1
ATOM 629 C C . ASP A 1 87 ? 15.114 0.841 -20.819 1.00 94.31 87 ASP A C 1
ATOM 631 O O . ASP A 1 87 ? 15.056 1.047 -19.601 1.00 94.31 87 ASP A O 1
ATOM 635 N N . ALA A 1 88 ? 15.072 -0.396 -21.317 1.00 92.81 88 ALA A N 1
ATOM 636 C CA . ALA A 1 88 ? 15.024 -1.580 -20.464 1.00 92.81 88 ALA A CA 1
ATOM 637 C C . ALA A 1 88 ? 16.236 -1.690 -19.506 1.00 92.81 88 ALA A C 1
ATOM 639 O O . ALA A 1 88 ? 16.013 -1.923 -18.315 1.00 92.81 88 ALA A O 1
ATOM 640 N N . PRO A 1 89 ? 17.497 -1.457 -19.936 1.00 93.06 89 PRO A N 1
ATOM 641 C CA . PRO A 1 89 ? 18.644 -1.476 -19.027 1.00 93.06 89 PRO A CA 1
ATOM 642 C C . PRO A 1 89 ? 18.543 -0.476 -17.869 1.00 93.06 89 PRO A C 1
ATOM 644 O O . PRO A 1 89 ? 18.774 -0.849 -16.719 1.00 93.06 89 PRO A O 1
ATOM 647 N N . SER A 1 90 ? 18.165 0.780 -18.129 1.00 94.62 90 SER A N 1
ATOM 648 C CA . SER A 1 90 ? 18.004 1.792 -17.072 1.00 94.62 90 SER A CA 1
ATOM 649 C C . SER A 1 90 ? 16.881 1.444 -16.092 1.00 94.62 90 SER A C 1
ATOM 651 O O . SER A 1 90 ? 17.037 1.679 -14.894 1.00 94.62 90 SER A O 1
ATOM 653 N N . PHE A 1 91 ? 15.797 0.808 -16.551 1.00 93.50 91 PHE A N 1
ATOM 654 C CA . PHE A 1 91 ? 14.772 0.262 -15.656 1.00 93.50 91 PHE A CA 1
ATOM 655 C C . PHE A 1 91 ? 15.301 -0.881 -14.780 1.00 93.50 91 PHE A C 1
ATOM 657 O O . PHE A 1 91 ? 15.023 -0.914 -13.582 1.00 93.50 91 PHE A O 1
ATOM 664 N N . LEU A 1 92 ? 16.078 -1.807 -15.345 1.00 93.06 92 LEU A N 1
ATOM 665 C CA . LEU A 1 92 ? 16.662 -2.920 -14.589 1.00 93.06 92 LEU A CA 1
ATOM 666 C C . LEU A 1 92 ? 17.676 -2.431 -13.546 1.00 93.06 92 LEU A C 1
ATOM 668 O O . LEU A 1 92 ? 17.699 -2.953 -12.433 1.00 93.06 92 LEU A O 1
ATOM 672 N N . HIS A 1 93 ? 18.452 -1.390 -13.862 1.00 93.25 93 HIS A N 1
ATOM 673 C CA . HIS A 1 93 ? 19.285 -0.685 -12.883 1.00 93.25 93 HIS A CA 1
ATOM 674 C C . HIS A 1 93 ? 18.452 -0.030 -11.785 1.00 93.25 93 HIS A C 1
ATOM 676 O O . HIS A 1 93 ? 18.722 -0.264 -10.612 1.00 93.25 93 HIS A O 1
ATOM 682 N N . PHE A 1 94 ? 17.395 0.698 -12.145 1.00 93.50 94 PHE A N 1
ATOM 683 C CA . PHE A 1 94 ? 16.468 1.275 -11.173 1.00 93.50 94 PHE A CA 1
ATOM 684 C C . PHE A 1 94 ? 15.876 0.211 -10.228 1.00 93.50 94 PHE A C 1
ATOM 686 O O . PHE A 1 94 ? 15.887 0.387 -9.010 1.00 93.50 94 PHE A O 1
ATOM 693 N N . ALA A 1 95 ? 15.412 -0.919 -10.768 1.00 91.88 95 ALA A N 1
ATOM 694 C CA . ALA A 1 95 ? 14.895 -2.035 -9.981 1.00 91.88 95 ALA A CA 1
ATOM 695 C C . ALA A 1 95 ? 15.977 -2.657 -9.078 1.00 91.88 95 ALA A C 1
ATOM 697 O O . ALA A 1 95 ? 15.762 -2.916 -7.896 1.00 91.88 95 ALA A O 1
ATOM 698 N N . ASN A 1 96 ? 17.178 -2.869 -9.606 1.00 93.62 96 ASN A N 1
ATOM 699 C CA . ASN A 1 96 ? 18.284 -3.390 -8.815 1.00 93.62 96 ASN A CA 1
ATOM 700 C C . ASN A 1 96 ? 18.661 -2.466 -7.650 1.00 93.62 96 ASN A C 1
ATOM 702 O O . ASN A 1 96 ? 18.874 -2.935 -6.532 1.00 93.62 96 ASN A O 1
ATOM 706 N N . ASP A 1 97 ? 18.722 -1.163 -7.902 1.00 93.31 97 ASP A N 1
ATOM 707 C CA . ASP A 1 97 ? 19.100 -0.167 -6.904 1.00 93.31 97 ASP A CA 1
ATOM 708 C C . ASP A 1 97 ? 18.040 -0.045 -5.806 1.00 93.31 97 ASP A C 1
ATOM 710 O O . ASP A 1 97 ? 18.375 0.193 -4.642 1.00 93.31 97 ASP A O 1
ATOM 714 N N . LEU A 1 98 ? 16.770 -0.306 -6.141 1.00 92.12 98 LEU A N 1
ATOM 715 C CA . LEU A 1 98 ? 15.683 -0.328 -5.169 1.00 92.12 98 LEU A CA 1
ATOM 716 C C . LEU A 1 98 ? 15.911 -1.368 -4.062 1.00 92.12 98 LEU A C 1
ATOM 718 O O . LEU A 1 98 ? 15.537 -1.117 -2.922 1.00 92.12 98 LEU A O 1
ATOM 722 N N . LEU A 1 99 ? 16.590 -2.486 -4.345 1.00 92.56 99 LEU A N 1
ATOM 723 C CA . LEU A 1 99 ? 16.891 -3.537 -3.357 1.00 92.56 99 LEU A CA 1
ATOM 724 C C . LEU A 1 99 ? 17.805 -3.072 -2.215 1.00 92.56 99 LEU A C 1
ATOM 726 O O . LEU A 1 99 ? 17.832 -3.716 -1.172 1.00 92.56 99 LEU A O 1
ATOM 730 N N . ASN A 1 100 ? 18.538 -1.971 -2.399 1.00 94.25 100 ASN A N 1
ATOM 731 C CA . ASN A 1 100 ? 19.381 -1.353 -1.370 1.00 94.25 100 ASN A CA 1
ATOM 732 C C . ASN A 1 100 ? 19.060 0.142 -1.196 1.00 94.25 100 ASN A C 1
ATOM 734 O O . ASN A 1 100 ? 19.904 0.938 -0.772 1.00 94.25 100 ASN A O 1
ATOM 738 N N . TRP A 1 101 ? 17.846 0.549 -1.567 1.00 94.44 101 TRP A N 1
ATOM 739 C CA . TRP A 1 101 ? 17.449 1.948 -1.573 1.00 94.44 101 TRP A CA 1
ATOM 740 C C . TRP A 1 101 ? 17.200 2.474 -0.162 1.00 94.44 101 TRP A C 1
ATOM 742 O O . TRP A 1 101 ? 16.344 1.982 0.568 1.00 94.44 101 TRP A O 1
ATOM 752 N N . VAL A 1 102 ? 17.930 3.530 0.199 1.00 97.19 102 VAL A N 1
ATOM 753 C CA . VAL A 1 102 ? 17.736 4.293 1.438 1.00 97.19 102 VAL A CA 1
ATOM 754 C C . VAL A 1 102 ? 16.674 5.370 1.197 1.00 97.19 102 VAL A C 1
ATOM 756 O O . VAL A 1 102 ? 16.978 6.355 0.509 1.00 97.19 102 VAL A O 1
ATOM 759 N N . PRO A 1 103 ? 15.459 5.255 1.768 1.00 96.81 103 PRO A N 1
ATOM 760 C CA . PRO A 1 103 ? 14.378 6.171 1.436 1.00 96.81 103 PRO A CA 1
ATOM 761 C C . PRO A 1 103 ? 14.666 7.601 1.884 1.00 96.81 103 PRO A C 1
ATOM 763 O O . PRO A 1 103 ? 15.209 7.848 2.965 1.00 96.81 103 PRO A O 1
ATOM 766 N N . ARG A 1 104 ? 14.287 8.562 1.046 1.00 96.00 104 ARG A N 1
ATOM 767 C CA . ARG A 1 104 ? 14.344 10.001 1.321 1.00 96.00 104 ARG A CA 1
ATOM 768 C C . ARG A 1 104 ? 13.105 10.656 0.753 1.00 96.00 104 ARG A C 1
ATOM 770 O O . ARG A 1 104 ? 12.463 10.091 -0.126 1.00 96.00 104 ARG A O 1
ATOM 777 N N . GLU A 1 105 ? 12.815 11.846 1.249 1.00 94.75 105 GLU A N 1
ATOM 778 C CA . GLU A 1 105 ? 11.610 12.557 0.869 1.00 94.75 105 GLU A CA 1
ATOM 779 C C . GLU A 1 105 ? 11.868 14.032 0.560 1.00 94.75 105 GLU A C 1
ATOM 781 O O . GLU A 1 105 ? 12.752 14.671 1.138 1.00 94.75 105 GLU A O 1
ATOM 786 N N . SER A 1 106 ? 11.073 14.570 -0.359 1.00 94.50 106 SER A N 1
ATOM 787 C CA . SER A 1 106 ? 11.003 15.998 -0.640 1.00 94.50 106 SER A CA 1
ATOM 788 C C . SER A 1 106 ? 10.127 16.722 0.385 1.00 94.50 106 SER A C 1
ATOM 790 O O . SER A 1 106 ? 9.443 16.126 1.219 1.00 94.50 106 SER A O 1
ATOM 792 N N . PHE A 1 107 ? 10.100 18.050 0.308 1.00 95.94 107 PHE A N 1
ATOM 793 C CA . PHE A 1 107 ? 9.175 18.842 1.117 1.00 95.94 107 PHE A CA 1
ATOM 794 C C . PHE A 1 107 ? 7.707 18.416 0.898 1.00 95.94 107 PHE A C 1
ATOM 796 O O . PHE A 1 107 ? 6.943 18.338 1.854 1.00 95.94 107 PHE A O 1
ATOM 803 N N . GLU A 1 108 ? 7.341 18.044 -0.332 1.00 93.44 108 GLU A N 1
ATOM 804 C CA . GLU A 1 108 ? 5.964 17.707 -0.720 1.00 93.44 108 GLU A CA 1
ATOM 805 C C . GLU A 1 108 ? 5.506 16.298 -0.309 1.00 93.44 108 GLU A C 1
ATOM 807 O O . GLU A 1 108 ? 4.313 16.003 -0.377 1.00 93.44 108 GLU A O 1
ATOM 812 N N . GLY A 1 109 ? 6.412 15.410 0.119 1.00 90.19 109 GLY A N 1
ATOM 813 C CA . GLY A 1 109 ? 6.011 14.084 0.603 1.00 90.19 109 GLY A CA 1
ATOM 814 C C . GLY A 1 109 ? 5.552 13.116 -0.497 1.00 90.19 109 GLY A C 1
ATOM 815 O O . GLY A 1 109 ? 4.618 12.347 -0.263 1.00 90.19 109 GLY A O 1
ATOM 816 N N . LYS A 1 110 ? 6.137 13.191 -1.701 1.00 87.50 110 LYS A N 1
ATOM 817 C CA . LYS A 1 110 ? 5.743 12.379 -2.869 1.00 87.50 110 LYS A CA 1
ATOM 818 C C . LYS A 1 110 ? 6.813 11.431 -3.403 1.00 87.50 110 LYS A C 1
ATOM 820 O O . LYS A 1 110 ? 6.468 10.522 -4.146 1.00 87.50 110 LYS A O 1
ATOM 825 N N . ASP A 1 111 ? 8.083 11.588 -3.055 1.00 89.62 111 ASP A N 1
ATOM 826 C CA . ASP A 1 111 ? 9.163 10.855 -3.718 1.00 89.62 111 ASP A CA 1
ATOM 827 C C . ASP A 1 111 ? 9.117 9.356 -3.428 1.00 89.62 111 ASP A C 1
ATOM 829 O O . ASP A 1 111 ? 9.254 8.562 -4.356 1.00 89.62 111 ASP A O 1
ATOM 833 N N . ILE A 1 112 ? 8.856 8.944 -2.182 1.00 90.69 112 ILE A N 1
ATOM 834 C CA . ILE A 1 112 ? 8.704 7.512 -1.866 1.00 90.69 112 ILE A CA 1
ATOM 835 C C . ILE A 1 112 ? 7.535 6.911 -2.642 1.00 90.69 112 ILE A C 1
ATOM 837 O O . ILE A 1 112 ? 7.641 5.810 -3.181 1.00 90.69 112 ILE A O 1
ATOM 841 N N . TYR A 1 113 ? 6.419 7.634 -2.690 1.00 85.12 113 TYR A N 1
ATOM 842 C CA . TYR A 1 113 ? 5.227 7.199 -3.401 1.00 85.12 113 TYR A CA 1
ATOM 843 C C . TYR A 1 113 ? 5.512 7.026 -4.897 1.00 85.12 113 TYR A C 1
ATOM 845 O O . TYR A 1 113 ? 5.241 5.965 -5.454 1.00 85.12 113 TYR A O 1
ATOM 853 N N . ASP A 1 114 ? 6.129 8.030 -5.513 1.00 84.25 114 ASP A N 1
ATOM 854 C CA . ASP A 1 114 ? 6.492 8.059 -6.927 1.00 84.25 114 ASP A CA 1
ATOM 855 C C . ASP A 1 114 ? 7.472 6.934 -7.293 1.00 84.25 114 ASP A C 1
ATOM 857 O O . ASP A 1 114 ? 7.268 6.232 -8.282 1.00 84.25 114 ASP A O 1
ATOM 861 N N . ILE A 1 115 ? 8.505 6.709 -6.475 1.00 88.19 115 ILE A N 1
ATOM 862 C CA . ILE A 1 115 ? 9.488 5.633 -6.679 1.00 88.19 115 ILE A CA 1
ATOM 863 C C . ILE A 1 115 ? 8.801 4.265 -6.673 1.00 88.19 115 ILE A C 1
ATOM 865 O O . ILE A 1 115 ? 9.030 3.448 -7.567 1.00 88.19 115 ILE A O 1
ATOM 869 N N . LEU A 1 116 ? 7.928 4.013 -5.694 1.00 84.12 116 LEU A N 1
ATOM 870 C CA . LEU A 1 116 ? 7.204 2.745 -5.615 1.00 84.12 116 LEU A CA 1
ATOM 871 C C . LEU A 1 116 ? 6.210 2.596 -6.771 1.00 84.12 116 LEU A C 1
ATOM 873 O O . LEU A 1 116 ? 6.116 1.515 -7.349 1.00 84.12 116 LEU A O 1
ATOM 877 N N . CYS A 1 117 ? 5.504 3.668 -7.143 1.00 82.75 117 CYS A N 1
ATOM 878 C CA . CYS A 1 117 ? 4.564 3.646 -8.261 1.00 82.75 117 CYS A CA 1
ATOM 879 C C . CYS A 1 117 ? 5.256 3.373 -9.593 1.00 82.75 117 CYS A C 1
ATOM 881 O O . CYS A 1 117 ? 4.724 2.611 -10.394 1.00 82.75 117 CYS A O 1
ATOM 883 N N . MET A 1 118 ? 6.449 3.925 -9.818 1.00 85.06 118 MET A N 1
ATOM 884 C CA . MET A 1 118 ? 7.182 3.750 -11.070 1.00 85.06 118 MET A CA 1
ATOM 885 C C . MET A 1 118 ? 7.495 2.287 -11.379 1.00 85.06 118 MET A C 1
ATOM 887 O O . MET A 1 118 ? 7.289 1.838 -12.507 1.00 85.06 118 MET A O 1
ATOM 891 N N . PHE A 1 119 ? 7.967 1.537 -10.378 1.00 85.19 119 PHE A N 1
ATOM 892 C CA . PHE A 1 119 ? 8.302 0.126 -10.560 1.00 85.19 119 PHE A CA 1
ATOM 893 C C . PHE A 1 119 ? 7.107 -0.657 -11.118 1.00 85.19 119 PHE A C 1
ATOM 895 O O . PHE A 1 119 ? 7.227 -1.356 -12.121 1.00 85.19 119 PHE A O 1
ATOM 902 N N . TYR A 1 120 ? 5.931 -0.485 -10.512 1.00 81.44 120 TYR A N 1
ATOM 903 C CA . TYR A 1 120 ? 4.723 -1.172 -10.958 1.00 81.44 120 TYR A CA 1
ATOM 904 C C . TYR A 1 120 ? 4.105 -0.550 -12.209 1.00 81.44 120 TYR A C 1
ATOM 906 O O . TYR A 1 120 ? 3.549 -1.284 -13.014 1.00 81.44 120 TYR A O 1
ATOM 914 N N . PHE A 1 121 ? 4.246 0.758 -12.430 1.00 82.69 121 PHE A N 1
ATOM 915 C CA . PHE A 1 121 ? 3.751 1.425 -13.634 1.00 82.69 121 PHE A CA 1
ATOM 916 C C . PHE A 1 121 ? 4.364 0.829 -14.904 1.00 82.69 121 PHE A C 1
ATOM 918 O O . PHE A 1 121 ? 3.645 0.571 -15.869 1.00 82.69 121 PHE A O 1
ATOM 925 N N . VAL A 1 122 ? 5.671 0.549 -14.907 1.00 86.00 122 VAL A N 1
ATOM 926 C CA . VAL A 1 122 ? 6.328 -0.129 -16.038 1.00 86.00 122 VAL A CA 1
ATOM 927 C C . VAL A 1 122 ? 5.804 -1.557 -16.206 1.00 86.00 122 VAL A C 1
ATOM 929 O O . VAL A 1 122 ? 5.532 -1.990 -17.325 1.00 86.00 122 VAL A O 1
ATOM 932 N N . LEU A 1 123 ? 5.607 -2.288 -15.108 1.00 83.56 123 LEU A N 1
ATOM 933 C CA . LEU A 1 123 ? 5.095 -3.658 -15.171 1.00 83.56 123 LEU A CA 1
ATOM 934 C C . LEU A 1 123 ? 3.587 -3.730 -15.485 1.00 83.56 123 LEU A C 1
ATOM 936 O O . LEU A 1 123 ? 3.098 -4.782 -15.883 1.00 83.56 123 LEU A O 1
ATOM 940 N N . ASP A 1 124 ? 2.842 -2.630 -15.354 1.00 80.19 124 ASP A N 1
ATOM 941 C CA . ASP A 1 124 ? 1.409 -2.530 -15.680 1.00 80.19 124 ASP A CA 1
ATOM 942 C C . ASP A 1 124 ? 1.122 -2.269 -17.162 1.00 80.19 124 ASP A C 1
ATOM 944 O O . ASP A 1 124 ? -0.025 -2.297 -17.633 1.00 80.19 124 ASP A O 1
ATOM 948 N N . GLN A 1 125 ? 2.178 -2.082 -17.951 1.00 84.62 125 GLN A N 1
ATOM 949 C CA . GLN A 1 125 ? 2.037 -1.908 -19.387 1.00 84.62 125 GLN A CA 1
ATOM 950 C C . GLN A 1 125 ? 1.506 -3.187 -20.053 1.00 84.62 125 GLN A C 1
ATOM 952 O O . GLN A 1 125 ? 1.778 -4.287 -19.572 1.00 84.62 125 GLN A O 1
ATOM 957 N N . PRO A 1 126 ? 0.737 -3.074 -21.156 1.00 83.81 126 PRO A N 1
ATOM 958 C CA . PRO A 1 126 ? -0.019 -4.195 -21.726 1.00 83.81 126 PRO A CA 1
ATOM 959 C C . PRO A 1 126 ? 0.782 -5.487 -21.947 1.00 83.81 126 PRO A C 1
ATOM 961 O O . PRO A 1 126 ? 0.243 -6.572 -21.747 1.00 83.81 126 PRO A O 1
ATOM 964 N N . THR A 1 127 ? 2.063 -5.378 -22.313 1.00 86.06 127 THR A N 1
ATOM 965 C CA . THR A 1 127 ? 2.957 -6.524 -22.552 1.00 86.06 127 THR A CA 1
ATOM 966 C C . THR A 1 127 ? 3.364 -7.273 -21.287 1.00 86.06 127 THR A C 1
ATOM 968 O O . THR A 1 127 ? 3.647 -8.467 -21.363 1.00 86.06 127 THR A O 1
ATOM 971 N N . LEU A 1 128 ? 3.393 -6.598 -20.135 1.00 83.44 128 LEU A N 1
ATOM 972 C CA . LEU A 1 128 ? 3.870 -7.147 -18.863 1.00 83.44 128 LEU A CA 1
ATOM 973 C C . LEU A 1 128 ? 2.782 -7.268 -17.795 1.00 83.44 128 LEU A C 1
ATOM 975 O O . LEU A 1 128 ? 2.989 -7.964 -16.806 1.00 83.44 128 LEU A O 1
ATOM 979 N N . ARG A 1 129 ? 1.607 -6.659 -17.991 1.00 78.38 129 ARG A N 1
ATOM 980 C CA . ARG A 1 129 ? 0.548 -6.556 -16.973 1.00 78.38 129 ARG A CA 1
ATOM 981 C C . ARG A 1 129 ? 0.182 -7.889 -16.323 1.00 78.38 129 ARG A C 1
ATOM 983 O O . ARG A 1 129 ? 0.041 -7.969 -15.108 1.00 78.38 129 ARG A O 1
ATOM 990 N N . LYS A 1 130 ? 0.070 -8.950 -17.128 1.00 77.00 130 LYS A N 1
ATOM 991 C CA . LYS A 1 130 ? -0.275 -10.307 -16.662 1.00 77.00 130 LYS A CA 1
ATOM 992 C C . LYS A 1 130 ? 0.859 -11.009 -15.901 1.00 77.00 130 LYS A C 1
ATOM 994 O O . LYS A 1 130 ? 0.636 -12.074 -15.340 1.00 77.00 130 LYS A O 1
ATOM 999 N N . LEU A 1 131 ? 2.057 -10.429 -15.898 1.00 75.50 131 LEU A N 1
ATOM 1000 C CA . LEU A 1 131 ? 3.283 -10.970 -15.307 1.00 75.50 131 LEU A CA 1
ATOM 1001 C C . LEU A 1 131 ? 3.666 -10.270 -13.994 1.00 75.50 131 LEU A C 1
ATOM 1003 O O . LEU A 1 131 ? 4.735 -10.537 -13.445 1.00 75.50 131 LEU A O 1
ATOM 1007 N N . GLN A 1 132 ? 2.823 -9.369 -13.479 1.00 70.81 132 GLN A N 1
ATOM 1008 C CA . GLN A 1 132 ? 3.039 -8.696 -12.197 1.00 70.81 132 GLN A CA 1
ATOM 1009 C C . GLN A 1 132 ? 2.884 -9.653 -11.012 1.00 70.81 132 GLN A C 1
ATOM 1011 O O . GLN A 1 132 ? 1.864 -9.665 -10.326 1.00 70.81 132 GLN A O 1
ATOM 1016 N N . THR A 1 133 ? 3.893 -10.482 -10.759 1.00 59.09 133 THR A N 1
ATOM 1017 C CA . THR A 1 133 ? 3.788 -11.535 -9.743 1.00 59.09 133 THR A CA 1
ATOM 1018 C C . THR A 1 133 ? 5.136 -11.887 -9.120 1.00 59.09 133 THR A C 1
ATOM 1020 O O . THR A 1 133 ? 5.641 -12.992 -9.298 1.00 59.09 133 THR A O 1
ATOM 1023 N N . SER A 1 134 ? 5.722 -10.989 -8.323 1.00 61.12 134 SER A N 1
ATOM 1024 C CA . SER A 1 134 ? 6.789 -11.412 -7.407 1.00 61.12 134 SER A CA 1
ATOM 1025 C C . SER A 1 134 ? 6.715 -10.704 -6.061 1.00 61.12 134 SER A C 1
ATOM 1027 O O . SER A 1 134 ? 7.267 -9.626 -5.850 1.00 61.12 134 SER A O 1
ATOM 1029 N N . MET A 1 135 ? 6.054 -11.368 -5.112 1.00 65.25 135 MET A N 1
ATOM 1030 C CA . MET A 1 135 ? 6.118 -11.008 -3.695 1.00 65.25 135 MET A CA 1
ATOM 1031 C C . MET A 1 135 ? 7.560 -11.055 -3.162 1.00 65.25 135 MET A C 1
ATOM 1033 O O . MET A 1 135 ? 7.895 -10.301 -2.255 1.00 65.25 135 MET A O 1
ATOM 1037 N N . ILE A 1 136 ? 8.421 -11.886 -3.762 1.00 77.75 136 ILE A N 1
ATOM 1038 C CA . ILE A 1 136 ? 9.828 -12.043 -3.374 1.00 77.75 136 ILE A CA 1
ATOM 1039 C C . ILE A 1 136 ? 10.581 -10.723 -3.533 1.00 77.75 136 ILE A C 1
ATOM 1041 O O . ILE A 1 136 ? 11.305 -10.323 -2.628 1.00 77.75 136 ILE A O 1
ATOM 1045 N N . TYR A 1 137 ? 10.388 -10.009 -4.645 1.00 84.12 137 TYR A N 1
ATOM 1046 C CA . TYR A 1 137 ? 11.072 -8.734 -4.857 1.00 84.12 137 TYR A CA 1
ATOM 1047 C C . TYR A 1 137 ? 10.697 -7.703 -3.780 1.00 84.12 137 TYR A C 1
ATOM 1049 O O . TYR A 1 137 ? 11.577 -7.126 -3.146 1.00 84.12 137 TYR A O 1
ATOM 1057 N N . ALA A 1 138 ? 9.400 -7.541 -3.495 1.00 83.31 138 ALA A N 1
ATOM 1058 C CA . ALA A 1 138 ? 8.936 -6.649 -2.432 1.00 83.31 138 ALA A CA 1
ATOM 1059 C C . ALA A 1 138 ? 9.471 -7.061 -1.046 1.00 83.31 138 ALA A C 1
ATOM 1061 O O . ALA A 1 138 ? 9.888 -6.203 -0.269 1.00 83.31 138 ALA A O 1
ATOM 1062 N N . GLN A 1 139 ? 9.524 -8.365 -0.756 1.00 84.94 139 GLN A N 1
ATOM 1063 C CA . GLN A 1 139 ? 10.108 -8.888 0.482 1.00 84.94 139 GLN A CA 1
ATOM 1064 C C . GLN A 1 139 ? 11.601 -8.570 0.600 1.00 84.94 139 GLN A C 1
ATOM 1066 O O . GLN A 1 139 ? 12.046 -8.219 1.687 1.00 84.94 139 GLN A O 1
ATOM 1071 N N . LEU A 1 140 ? 12.372 -8.661 -0.487 1.00 88.56 140 LEU A N 1
ATOM 1072 C CA . LEU A 1 140 ? 13.807 -8.361 -0.470 1.00 88.56 140 LEU A CA 1
ATOM 1073 C C . LEU A 1 140 ? 14.081 -6.879 -0.223 1.00 88.56 140 LEU A C 1
ATOM 1075 O O . LEU A 1 140 ? 14.907 -6.558 0.632 1.00 88.56 140 LEU A O 1
ATOM 1079 N N . VAL A 1 141 ? 13.352 -5.976 -0.895 1.00 90.81 141 VAL A N 1
ATOM 1080 C CA . VAL A 1 141 ? 13.454 -4.543 -0.568 1.00 90.81 141 VAL A CA 1
ATOM 1081 C C . VAL A 1 141 ? 13.079 -4.328 0.900 1.00 90.81 141 VAL A C 1
ATOM 1083 O O . VAL A 1 141 ? 13.760 -3.616 1.632 1.00 90.81 141 VAL A O 1
ATOM 1086 N N . GLY A 1 142 ? 12.039 -5.015 1.367 1.00 90.50 142 GLY A N 1
ATOM 1087 C CA . GLY A 1 142 ? 11.617 -4.972 2.755 1.00 90.50 142 GLY A CA 1
ATOM 1088 C C . GLY A 1 142 ? 12.655 -5.413 3.781 1.00 90.50 142 GLY A C 1
ATOM 1089 O O . GLY A 1 142 ? 12.869 -4.736 4.785 1.00 90.50 142 GLY A O 1
ATOM 1090 N N . GLN A 1 143 ? 13.352 -6.513 3.499 1.00 92.06 143 GLN A N 1
ATOM 1091 C CA . GLN A 1 143 ? 14.446 -7.015 4.328 1.00 92.06 143 GLN A CA 1
ATOM 1092 C C . GLN A 1 143 ? 15.584 -6.002 4.421 1.00 92.06 143 GLN A C 1
ATOM 1094 O O . GLN A 1 143 ? 16.136 -5.814 5.503 1.00 92.06 143 GLN A O 1
ATOM 1099 N N . PHE A 1 144 ? 15.907 -5.310 3.325 1.00 95.12 144 PHE A N 1
ATOM 1100 C CA . PHE A 1 144 ? 16.868 -4.214 3.374 1.00 95.12 144 PHE A CA 1
ATOM 1101 C C . PHE A 1 144 ? 16.382 -3.073 4.280 1.00 95.12 144 PHE A C 1
ATOM 1103 O O . PHE A 1 144 ? 17.163 -2.570 5.091 1.00 95.12 144 PHE A O 1
ATOM 1110 N N . LEU A 1 145 ? 15.096 -2.705 4.214 1.00 96.25 145 LEU A N 1
ATOM 1111 C CA . LEU A 1 145 ? 14.493 -1.656 5.054 1.00 96.25 145 LEU A CA 1
ATOM 1112 C C . LEU A 1 145 ? 14.423 -1.998 6.558 1.00 96.25 145 LEU A C 1
ATOM 1114 O O . LEU A 1 145 ? 14.220 -1.102 7.385 1.00 96.25 145 LEU A O 1
ATOM 1118 N N . ASP A 1 146 ? 14.658 -3.262 6.919 1.00 96.25 146 ASP A N 1
ATOM 1119 C CA . ASP A 1 146 ? 14.868 -3.740 8.292 1.00 96.25 146 ASP A CA 1
ATOM 1120 C C . ASP A 1 146 ? 16.342 -3.697 8.742 1.00 96.25 146 ASP A C 1
ATOM 1122 O O . ASP A 1 146 ? 16.658 -4.070 9.873 1.00 96.25 146 ASP A O 1
ATOM 1126 N N . THR A 1 147 ? 17.267 -3.230 7.900 1.00 97.19 147 THR A N 1
ATOM 1127 C CA . THR A 1 147 ? 18.689 -3.106 8.259 1.00 97.19 147 THR A CA 1
ATOM 1128 C C . THR A 1 147 ? 19.052 -1.693 8.725 1.00 97.19 147 THR A C 1
ATOM 1130 O O . THR A 1 147 ? 18.409 -0.723 8.311 1.00 97.19 147 THR A O 1
ATOM 1133 N N . PRO A 1 148 ? 20.133 -1.518 9.511 1.00 97.62 148 PRO A N 1
ATOM 1134 C CA . PRO A 1 148 ? 20.635 -0.190 9.868 1.00 97.62 148 PRO A CA 1
ATOM 1135 C C . PRO A 1 148 ? 21.071 0.683 8.688 1.00 97.62 148 PRO A C 1
ATOM 1137 O O . PRO A 1 148 ? 21.060 1.905 8.793 1.00 97.62 148 PRO A O 1
ATOM 1140 N N . ALA A 1 149 ? 21.427 0.077 7.551 1.00 97.25 149 ALA A N 1
ATOM 1141 C CA . ALA A 1 149 ? 21.817 0.810 6.349 1.00 97.25 149 ALA A CA 1
ATOM 1142 C C . ALA A 1 149 ? 20.638 1.564 5.706 1.00 97.25 149 ALA A C 1
ATOM 1144 O O . ALA A 1 149 ? 20.853 2.541 4.992 1.00 97.25 149 ALA A O 1
ATOM 1145 N N . SER A 1 150 ? 19.400 1.147 5.986 1.00 97.50 150 SER A N 1
ATOM 1146 C CA . SER A 1 150 ? 18.186 1.718 5.391 1.00 97.50 150 SER A CA 1
ATOM 1147 C C . SER A 1 150 ? 17.805 3.105 5.901 1.00 97.50 150 SER A C 1
ATOM 1149 O O . SER A 1 150 ? 16.943 3.753 5.309 1.00 97.50 150 SER A O 1
ATOM 1151 N N . ILE A 1 151 ? 18.423 3.583 6.984 1.00 96.88 151 ILE A N 1
ATOM 1152 C CA . ILE A 1 151 ? 18.142 4.906 7.535 1.00 96.88 151 ILE A CA 1
ATOM 1153 C C . ILE A 1 151 ? 19.436 5.629 7.892 1.00 96.88 151 ILE A C 1
ATOM 1155 O O . ILE A 1 151 ? 20.270 5.158 8.657 1.00 96.88 151 ILE A O 1
ATOM 1159 N N . THR A 1 152 ? 19.607 6.821 7.331 1.00 97.25 152 THR A N 1
ATOM 1160 C CA . THR A 1 152 ? 20.777 7.673 7.574 1.00 97.25 152 THR A CA 1
ATOM 1161 C C . THR A 1 152 ? 20.352 8.991 8.218 1.00 97.25 152 THR A C 1
ATOM 1163 O O . THR A 1 152 ? 19.184 9.378 8.119 1.00 97.25 152 THR A O 1
ATOM 1166 N N . PRO A 1 153 ? 21.277 9.763 8.821 1.00 97.06 153 PRO A N 1
ATOM 1167 C CA . PRO A 1 153 ? 20.948 11.090 9.339 1.00 97.06 153 PRO A CA 1
ATOM 1168 C C . PRO A 1 153 ? 20.358 12.033 8.279 1.00 97.06 153 PRO A C 1
ATOM 1170 O O . PRO A 1 153 ? 19.450 12.805 8.584 1.00 97.06 153 PRO A O 1
ATOM 1173 N N . SER A 1 154 ? 20.833 11.960 7.029 1.00 97.38 154 SER A N 1
ATOM 1174 C CA . SER A 1 154 ? 20.303 12.765 5.921 1.00 97.38 154 SER A CA 1
ATOM 1175 C C . SER A 1 154 ? 18.916 12.301 5.473 1.00 97.38 154 SER A C 1
ATOM 1177 O O . SER A 1 154 ? 18.050 13.140 5.236 1.00 97.38 154 SER A O 1
ATOM 1179 N N . SER A 1 155 ? 18.682 10.987 5.429 1.00 96.31 155 SER A N 1
ATOM 1180 C CA . SER A 1 155 ? 17.359 10.402 5.187 1.00 96.31 155 SER A CA 1
ATOM 1181 C C . SER A 1 155 ? 16.364 10.833 6.265 1.00 96.31 155 SER A C 1
ATOM 1183 O O . SER A 1 155 ? 15.350 11.456 5.954 1.00 96.31 155 SER A O 1
ATOM 1185 N N . LEU A 1 156 ? 16.702 10.661 7.544 1.00 96.94 156 LEU A N 1
ATOM 1186 C CA . LEU A 1 156 ? 15.847 11.082 8.652 1.00 96.94 156 LEU A CA 1
ATOM 1187 C C . LEU A 1 156 ? 15.582 12.598 8.646 1.00 96.94 156 LEU A C 1
ATOM 1189 O O . LEU A 1 156 ? 14.470 13.037 8.940 1.00 96.94 156 LEU A O 1
ATOM 1193 N N . LYS A 1 157 ? 16.585 13.412 8.287 1.00 97.88 157 LYS A N 1
ATOM 1194 C CA . LYS A 1 157 ? 16.425 14.865 8.117 1.00 97.88 157 LYS A CA 1
ATOM 1195 C C . LYS A 1 157 ? 15.442 15.206 6.994 1.00 97.88 157 LYS A C 1
ATOM 1197 O O . LYS A 1 157 ? 14.676 16.149 7.154 1.00 97.88 157 LYS A O 1
ATOM 1202 N N . SER A 1 158 ? 15.427 14.443 5.903 1.00 97.94 158 SER A N 1
ATOM 1203 C CA . SER A 1 158 ? 14.482 14.661 4.802 1.00 97.94 158 SER A CA 1
ATOM 1204 C C . SER A 1 158 ? 13.023 14.505 5.259 1.00 97.94 158 SER A C 1
ATOM 1206 O O . SER A 1 158 ? 12.219 15.403 5.031 1.00 97.94 158 SER A O 1
ATOM 1208 N N . PHE A 1 159 ? 12.711 13.481 6.064 1.00 97.62 159 PHE A N 1
ATOM 1209 C CA . PHE A 1 159 ? 11.370 13.307 6.643 1.00 97.62 159 PHE A CA 1
ATOM 1210 C C . PHE A 1 159 ? 11.005 14.377 7.671 1.00 97.62 159 PHE A C 1
ATOM 1212 O O . PHE A 1 159 ? 9.857 14.805 7.737 1.00 97.62 159 PHE A O 1
ATOM 1219 N N . LYS A 1 160 ? 11.975 14.841 8.470 1.00 97.19 160 LYS A N 1
ATOM 1220 C CA . LYS A 1 160 ? 11.771 15.978 9.386 1.00 97.19 160 LYS A CA 1
ATOM 1221 C C . LYS A 1 160 ? 11.403 17.259 8.639 1.00 97.19 160 LYS A C 1
ATOM 1223 O O . LYS A 1 160 ? 10.631 18.058 9.158 1.00 97.19 160 LYS A O 1
ATOM 1228 N N . ASN A 1 161 ? 11.955 17.432 7.443 1.00 97.81 161 ASN A N 1
ATOM 1229 C CA . ASN A 1 161 ? 11.740 18.594 6.591 1.00 97.81 161 ASN A CA 1
ATOM 1230 C C . ASN A 1 161 ? 10.511 18.463 5.678 1.00 97.81 161 ASN A C 1
ATOM 1232 O O . ASN A 1 161 ? 10.229 19.402 4.944 1.00 97.81 161 ASN A O 1
ATOM 1236 N N . SER A 1 162 ? 9.803 17.332 5.708 1.00 97.75 162 SER A N 1
ATOM 1237 C CA . SER A 1 162 ? 8.598 17.080 4.918 1.00 97.75 162 SER A CA 1
ATOM 1238 C C . SER A 1 162 ? 7.360 17.251 5.810 1.00 97.75 162 SER A C 1
ATOM 1240 O O . SER A 1 162 ? 7.067 16.364 6.622 1.00 97.75 162 SER A O 1
ATOM 1242 N N . PRO A 1 163 ? 6.617 18.376 5.724 1.00 97.19 163 PRO A N 1
ATOM 1243 C CA . PRO A 1 163 ? 5.444 18.603 6.566 1.00 97.19 163 PRO A CA 1
ATOM 1244 C C . PRO A 1 163 ? 4.391 17.481 6.520 1.00 97.19 163 PRO A C 1
ATOM 1246 O O . PRO A 1 163 ? 3.886 17.140 7.594 1.00 97.19 163 PRO A O 1
ATOM 1249 N N . PRO A 1 164 ? 4.094 16.837 5.367 1.00 95.56 164 PRO A N 1
ATOM 1250 C CA . PRO A 1 164 ? 3.130 15.735 5.306 1.00 95.56 164 PRO A CA 1
ATOM 1251 C C . PRO A 1 164 ? 3.446 14.551 6.231 1.00 95.56 164 PRO A C 1
ATOM 1253 O O . PRO A 1 164 ? 2.525 13.910 6.736 1.00 95.56 164 PRO A O 1
ATOM 1256 N N . TYR A 1 165 ? 4.729 14.283 6.509 1.00 95.00 165 TYR A N 1
ATOM 1257 C CA . TYR A 1 165 ? 5.149 13.208 7.418 1.00 95.00 165 TYR A CA 1
ATOM 1258 C C . TYR A 1 165 ? 4.865 13.504 8.892 1.00 95.00 165 TYR A C 1
ATOM 1260 O O . TYR A 1 165 ? 4.911 12.588 9.722 1.00 95.00 165 TYR A O 1
ATOM 1268 N N . ARG A 1 166 ? 4.603 14.776 9.234 1.00 96.19 166 ARG A N 1
ATOM 1269 C CA . ARG A 1 166 ? 4.279 15.237 10.593 1.00 96.19 166 ARG A CA 1
ATOM 1270 C C . ARG A 1 166 ? 5.228 14.637 11.631 1.00 96.19 166 ARG A C 1
ATOM 1272 O O . ARG A 1 166 ? 4.815 14.111 12.659 1.00 96.19 166 ARG A O 1
ATOM 1279 N N . PHE A 1 167 ? 6.534 14.696 11.347 1.00 96.81 167 PHE A N 1
ATOM 1280 C CA . PHE A 1 167 ? 7.566 14.027 12.150 1.00 96.81 167 PHE A CA 1
ATOM 1281 C C . PHE A 1 167 ? 7.496 14.394 13.641 1.00 96.81 167 PHE A C 1
ATOM 1283 O O . PHE A 1 167 ? 7.791 13.573 14.504 1.00 96.81 167 PHE A O 1
ATOM 1290 N N . HIS A 1 168 ? 7.071 15.620 13.954 1.00 96.81 168 HIS A N 1
ATOM 1291 C CA . HIS A 1 168 ? 6.910 16.113 15.320 1.00 96.81 168 HIS A CA 1
ATOM 1292 C C . HIS A 1 168 ? 5.866 15.338 16.151 1.00 96.81 168 HIS A C 1
ATOM 1294 O O . HIS A 1 168 ? 5.921 15.411 17.381 1.00 96.81 168 HIS A O 1
ATOM 1300 N N . GLU A 1 169 ? 4.948 14.597 15.520 1.00 97.94 169 GLU A N 1
ATOM 1301 C CA . GLU A 1 169 ? 3.970 13.728 16.189 1.00 97.94 169 GLU A CA 1
ATOM 1302 C C . GLU A 1 169 ? 4.571 12.390 16.647 1.00 97.94 169 GLU A C 1
ATOM 1304 O O . GLU A 1 169 ? 3.981 11.710 17.485 1.00 97.94 169 GLU A O 1
ATOM 1309 N N . ALA A 1 170 ? 5.733 11.999 16.115 1.00 97.44 170 ALA A N 1
ATOM 1310 C CA . ALA A 1 170 ? 6.347 10.712 16.411 1.00 97.44 170 ALA A CA 1
ATOM 1311 C C . ALA A 1 170 ? 6.799 10.616 17.876 1.00 97.44 170 ALA A C 1
ATOM 1313 O O . ALA A 1 170 ? 7.441 11.530 18.403 1.00 97.44 170 ALA A O 1
ATOM 1314 N N . ASP A 1 171 ? 6.519 9.476 18.500 1.00 97.62 171 ASP A N 1
ATOM 1315 C CA . ASP A 1 171 ? 7.183 9.056 19.729 1.00 97.62 171 ASP A CA 1
ATOM 1316 C C . ASP A 1 171 ? 8.537 8.438 19.356 1.00 97.62 171 ASP A C 1
ATOM 1318 O O . ASP A 1 171 ? 8.606 7.398 18.695 1.00 97.62 171 ASP A O 1
ATOM 1322 N N . ILE A 1 172 ? 9.618 9.151 19.678 1.00 97.06 172 ILE A N 1
ATOM 1323 C CA . ILE A 1 172 ? 10.972 8.812 19.234 1.00 97.06 172 ILE A CA 1
ATOM 1324 C C . ILE A 1 172 ? 11.602 7.880 20.276 1.00 97.06 172 ILE A C 1
ATOM 1326 O O . ILE A 1 172 ? 11.814 8.316 21.411 1.00 97.06 172 ILE A O 1
ATOM 1330 N N . PRO A 1 173 ? 11.972 6.637 19.910 1.00 95.19 173 PRO A N 1
ATOM 1331 C CA . PRO A 1 173 ? 12.627 5.716 20.832 1.00 95.19 173 PRO A CA 1
ATOM 1332 C C . PRO 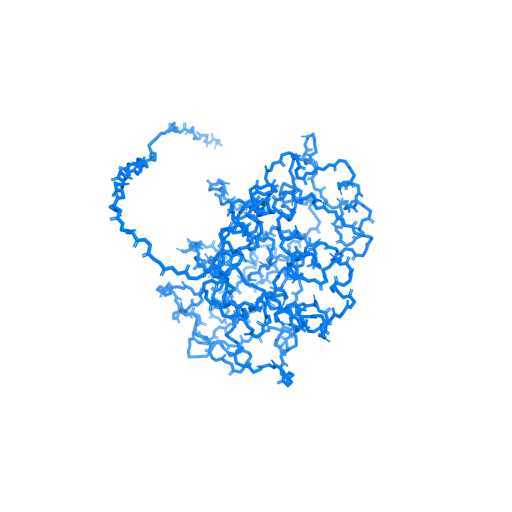A 1 173 ? 13.935 6.284 21.393 1.00 95.19 173 PRO A C 1
ATOM 1334 O O . PRO A 1 173 ? 14.617 7.090 20.751 1.00 95.19 173 PRO A O 1
ATOM 1337 N N . LYS A 1 174 ? 14.344 5.808 22.574 1.00 94.94 174 LYS A N 1
ATOM 1338 C CA . LYS A 1 174 ? 15.672 6.116 23.122 1.00 94.94 174 LYS A CA 1
ATOM 1339 C C . LYS A 1 174 ? 16.746 5.636 22.138 1.00 94.94 174 LYS A C 1
ATOM 1341 O O . LYS A 1 174 ? 16.803 4.454 21.830 1.00 94.94 174 LYS A O 1
ATOM 1346 N N . GLY A 1 175 ? 17.596 6.550 21.670 1.00 93.75 175 GLY A N 1
ATOM 1347 C CA . GLY A 1 175 ? 18.600 6.263 20.633 1.00 93.75 175 GLY A CA 1
ATOM 1348 C C . GLY A 1 175 ? 18.136 6.536 19.195 1.00 93.75 175 GLY A C 1
ATOM 1349 O O . GLY A 1 175 ? 18.950 6.468 18.279 1.00 93.75 175 GLY A O 1
ATOM 1350 N N . GLY A 1 176 ? 16.875 6.932 18.994 1.00 95.94 176 GLY A N 1
ATOM 1351 C CA . GLY A 1 176 ? 16.305 7.233 17.683 1.00 95.94 176 GLY A CA 1
ATOM 1352 C C . GLY A 1 176 ? 15.809 5.996 16.932 1.00 95.94 176 GLY A C 1
ATOM 1353 O O . GLY A 1 176 ? 15.646 4.918 17.496 1.00 95.94 176 GLY A O 1
ATOM 1354 N N . PHE A 1 177 ? 15.528 6.168 15.641 1.00 97.38 177 PHE A N 1
ATOM 1355 C CA . PHE A 1 177 ? 15.135 5.069 14.759 1.00 97.38 177 PHE A CA 1
ATOM 1356 C C . PHE A 1 177 ? 16.379 4.412 14.160 1.00 97.38 177 PHE A C 1
ATOM 1358 O O . PHE A 1 177 ? 17.209 5.099 13.566 1.00 97.38 177 PHE A O 1
ATOM 1365 N N . HIS A 1 178 ? 16.489 3.091 14.303 1.00 96.50 178 HIS A N 1
ATOM 1366 C CA . HIS A 1 178 ? 17.639 2.321 13.817 1.00 96.50 178 HIS A CA 1
ATOM 1367 C C . HIS A 1 178 ? 17.444 1.730 12.423 1.00 96.50 178 HIS A C 1
ATOM 1369 O O . HIS A 1 178 ? 18.423 1.325 11.816 1.00 96.50 178 HIS A O 1
ATOM 1375 N N . THR A 1 179 ? 16.215 1.673 11.914 1.00 97.81 179 THR A N 1
ATOM 1376 C CA . THR A 1 179 ? 15.891 1.175 10.569 1.00 97.81 179 THR A CA 1
ATOM 1377 C C . THR A 1 179 ? 14.791 2.042 9.964 1.00 97.81 179 THR A C 1
ATOM 1379 O O . THR A 1 179 ? 14.055 2.720 10.696 1.00 97.81 179 THR A O 1
ATOM 1382 N N . PHE A 1 180 ? 14.652 2.028 8.637 1.00 97.44 180 PHE A N 1
ATOM 1383 C CA . PHE A 1 180 ? 13.556 2.732 7.980 1.00 97.44 180 PHE A CA 1
ATOM 1384 C C . PHE A 1 180 ? 12.206 2.156 8.405 1.00 97.44 180 PHE A C 1
ATOM 1386 O O . PHE A 1 180 ? 11.314 2.924 8.753 1.00 97.44 180 PHE A O 1
ATOM 1393 N N . ASN A 1 181 ? 12.065 0.829 8.479 1.00 95.75 181 ASN A N 1
ATOM 1394 C CA . ASN A 1 181 ? 10.812 0.204 8.908 1.00 95.75 181 ASN A CA 1
ATOM 1395 C C . ASN A 1 181 ? 10.423 0.576 10.350 1.00 95.75 181 ASN A C 1
ATOM 1397 O O . ASN A 1 181 ? 9.237 0.781 10.627 1.00 95.75 181 ASN A O 1
ATOM 1401 N N . ALA A 1 182 ? 11.390 0.762 11.259 1.00 95.94 182 ALA A N 1
ATOM 1402 C CA . ALA A 1 182 ? 11.119 1.266 12.609 1.00 95.94 182 ALA A CA 1
ATOM 1403 C C . ALA A 1 182 ? 10.590 2.713 12.601 1.00 95.94 182 ALA A C 1
ATOM 1405 O O . ALA A 1 182 ? 9.707 3.052 13.387 1.00 95.94 182 ALA A O 1
ATOM 1406 N N . PHE A 1 183 ? 11.101 3.564 11.705 1.00 96.94 183 PHE A N 1
ATOM 1407 C CA . PHE A 1 183 ? 10.582 4.920 11.497 1.00 96.94 183 PHE A CA 1
ATOM 1408 C C . PHE A 1 183 ? 9.206 4.916 10.814 1.00 96.94 183 PHE A C 1
ATOM 1410 O O . PHE A 1 183 ? 8.288 5.625 11.229 1.00 96.94 183 PHE A O 1
ATOM 1417 N N . PHE A 1 184 ? 9.032 4.108 9.775 1.00 95.19 184 PHE A N 1
ATOM 1418 C CA . PHE A 1 184 ? 7.798 4.050 9.006 1.00 95.19 184 PHE A CA 1
ATOM 1419 C C . PHE A 1 184 ? 6.620 3.572 9.863 1.00 95.19 184 PHE A C 1
ATOM 1421 O O . PHE A 1 184 ? 5.533 4.149 9.822 1.00 95.19 184 PHE A O 1
ATOM 1428 N N . THR A 1 185 ? 6.881 2.597 10.738 1.00 93.38 185 THR A N 1
ATOM 1429 C CA . THR A 1 185 ? 5.938 2.078 11.738 1.00 93.38 185 THR A CA 1
ATOM 1430 C C . THR A 1 185 ? 6.083 2.762 13.104 1.00 93.38 185 THR A C 1
ATOM 1432 O O . THR A 1 185 ? 5.744 2.173 14.136 1.00 93.38 185 THR A O 1
ATOM 1435 N N . ARG A 1 186 ? 6.592 4.003 13.151 1.00 95.81 186 ARG A N 1
ATOM 1436 C CA . ARG A 1 186 ? 6.730 4.790 14.393 1.00 95.81 186 ARG A CA 1
ATOM 1437 C C . ARG A 1 186 ? 5.435 4.806 15.198 1.00 95.81 186 ARG A C 1
ATOM 1439 O O . ARG A 1 186 ? 4.349 4.791 14.627 1.00 95.81 186 ARG A O 1
ATOM 1446 N N . ARG A 1 187 ? 5.551 4.874 16.522 1.00 96.50 187 ARG A N 1
ATOM 1447 C CA . ARG A 1 187 ? 4.428 5.222 17.402 1.00 96.50 187 ARG A CA 1
ATOM 1448 C C . ARG A 1 187 ? 4.199 6.733 17.361 1.00 96.50 187 ARG A C 1
ATOM 1450 O O . ARG A 1 187 ? 5.105 7.488 16.999 1.00 96.50 187 ARG A O 1
ATOM 1457 N N . LEU A 1 188 ? 2.996 7.170 17.714 1.00 97.00 188 LEU A N 1
ATOM 1458 C CA . LEU A 1 188 ? 2.697 8.586 17.923 1.00 97.00 188 LEU A CA 1
ATOM 1459 C C . LEU A 1 188 ? 2.769 8.917 19.411 1.00 97.00 188 LEU A C 1
ATOM 1461 O O . LEU A 1 188 ? 2.554 8.047 20.255 1.00 97.00 188 LEU A O 1
ATOM 1465 N N . LYS A 1 189 ? 3.039 10.185 19.725 1.00 97.88 189 LYS A N 1
ATOM 1466 C CA . LYS A 1 189 ? 2.943 10.688 21.096 1.00 97.88 189 LYS A CA 1
ATOM 1467 C C . LYS A 1 189 ? 1.516 10.474 21.633 1.00 97.88 189 LYS A C 1
ATOM 1469 O O . LYS A 1 189 ? 0.556 10.677 20.880 1.00 97.88 189 LYS A O 1
ATOM 1474 N N . PRO A 1 190 ? 1.356 10.108 22.917 1.00 95.25 190 PRO A N 1
ATOM 1475 C CA . PRO A 1 190 ? 0.039 9.934 23.523 1.00 95.25 190 PRO A CA 1
ATOM 1476 C C . PRO A 1 190 ? -0.844 11.183 23.386 1.00 95.25 190 PRO A C 1
ATOM 1478 O O . PRO A 1 190 ? -0.352 12.310 23.419 1.00 95.25 190 PRO A O 1
ATOM 1481 N N . GLY A 1 191 ? -2.157 10.981 23.247 1.00 94.25 191 GLY A N 1
ATOM 1482 C CA . GLY A 1 191 ? -3.154 12.060 23.223 1.00 94.25 191 GLY A CA 1
ATOM 1483 C C . GLY A 1 191 ? -3.360 12.764 21.875 1.00 94.25 191 GLY A C 1
ATOM 1484 O O . GLY A 1 191 ? -4.281 13.565 21.759 1.00 94.25 191 GLY A O 1
ATOM 1485 N N . LEU A 1 192 ? -2.573 12.456 20.836 1.00 95.81 192 LEU A N 1
ATOM 1486 C CA . LEU A 1 192 ? -2.711 13.094 19.514 1.00 95.81 192 LEU A CA 1
ATOM 1487 C C . LEU A 1 192 ? -3.898 12.587 18.677 1.00 95.81 192 LEU A C 1
ATOM 1489 O O . LEU A 1 192 ? -4.241 13.200 17.664 1.00 95.81 192 LEU A O 1
ATOM 1493 N N . ARG A 1 193 ? -4.492 11.454 19.059 1.00 94.75 193 ARG A N 1
ATOM 1494 C CA . ARG A 1 193 ? -5.663 10.840 18.415 1.00 94.75 193 ARG A CA 1
ATOM 1495 C C . ARG A 1 193 ? -6.684 10.451 19.490 1.00 94.75 193 ARG A C 1
ATOM 1497 O O . ARG A 1 193 ? -6.754 9.281 19.851 1.00 94.75 193 ARG A O 1
ATOM 1504 N N . PRO A 1 194 ? -7.412 11.416 20.078 1.00 94.62 194 PRO A N 1
ATOM 1505 C CA . PRO A 1 194 ? -8.437 11.102 21.067 1.00 94.62 194 PRO A CA 1
ATOM 1506 C C . PRO A 1 194 ? -9.537 10.237 20.437 1.00 94.62 194 PRO A C 1
ATOM 1508 O O . PRO A 1 194 ? -10.044 10.551 19.360 1.00 94.62 194 PRO A O 1
ATOM 1511 N N . ILE A 1 195 ? -9.897 9.151 21.118 1.00 92.88 195 ILE A N 1
ATOM 1512 C CA . ILE A 1 195 ? -10.957 8.236 20.684 1.00 92.88 195 ILE A CA 1
ATOM 1513 C C . ILE A 1 195 ? -12.314 8.870 21.009 1.00 92.88 195 ILE A C 1
ATOM 1515 O O . ILE A 1 195 ? -12.532 9.350 22.123 1.00 92.88 195 ILE A O 1
ATOM 1519 N N . SER A 1 196 ? -13.218 8.891 20.028 1.00 92.75 196 SER A N 1
ATOM 1520 C CA . SER A 1 196 ? -14.586 9.380 20.219 1.00 92.75 196 SER A CA 1
ATOM 1521 C C . SER A 1 196 ? -15.415 8.368 21.012 1.00 92.75 196 SER A C 1
ATOM 1523 O O . SER A 1 196 ? -15.287 7.170 20.782 1.00 92.75 196 SER A O 1
ATOM 1525 N N . SER A 1 197 ? -16.241 8.859 21.939 1.00 91.56 197 SER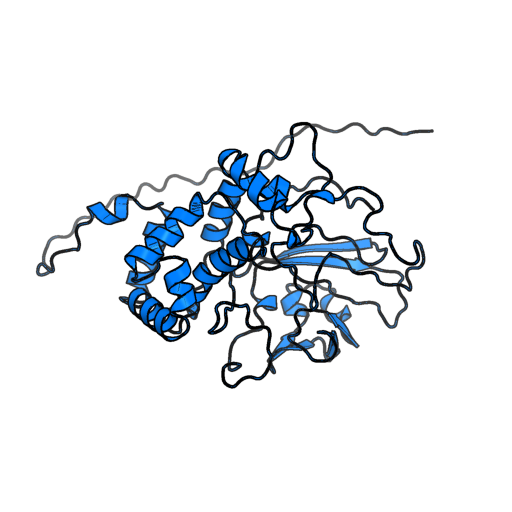 A N 1
ATOM 1526 C CA . SER A 1 197 ? -17.137 8.073 22.802 1.00 91.56 197 SER A CA 1
ATOM 1527 C C . SER A 1 197 ? -16.534 6.773 23.374 1.00 91.56 197 SER A C 1
ATOM 1529 O O . SER A 1 197 ? -17.063 5.689 23.126 1.00 91.56 197 SER A O 1
ATOM 1531 N N . PRO A 1 198 ? -15.439 6.838 24.161 1.00 88.44 198 PRO A N 1
ATOM 1532 C CA . PRO A 1 198 ? -14.837 5.638 24.740 1.00 88.44 198 PRO A CA 1
ATOM 1533 C C . PRO A 1 198 ? -15.846 4.845 25.587 1.00 88.44 198 PRO A C 1
ATOM 1535 O O . PRO A 1 198 ? -16.447 5.391 26.511 1.00 88.44 198 PRO A O 1
ATOM 1538 N N . GLY A 1 199 ? -16.010 3.555 25.286 1.00 85.75 199 GLY A N 1
ATOM 1539 C CA . GLY A 1 199 ? -16.949 2.661 25.978 1.00 85.75 199 GLY A CA 1
ATOM 1540 C C . GLY A 1 199 ? -18.359 2.604 25.379 1.00 85.75 199 GLY A C 1
ATOM 1541 O O . GLY A 1 199 ? -19.176 1.824 25.863 1.00 85.75 199 GLY A O 1
ATOM 1542 N N . ASP A 1 200 ? -18.646 3.385 24.334 1.00 86.94 200 ASP A N 1
ATOM 1543 C CA . ASP A 1 200 ? -19.880 3.277 23.555 1.00 86.94 200 ASP A CA 1
ATOM 1544 C C . ASP A 1 200 ? -19.626 2.531 22.237 1.00 86.94 200 ASP A C 1
ATOM 1546 O O . ASP A 1 200 ? -19.250 3.117 21.222 1.00 86.94 200 ASP A O 1
ATOM 1550 N N . ASP A 1 201 ? -19.881 1.221 22.240 1.00 82.25 201 ASP A N 1
ATOM 1551 C CA . ASP A 1 201 ? -19.708 0.357 21.066 1.00 82.25 201 ASP A CA 1
ATOM 1552 C C . ASP A 1 201 ? -20.734 0.630 19.939 1.00 82.25 201 ASP A C 1
ATOM 1554 O O . ASP A 1 201 ? -20.698 -0.029 18.896 1.00 82.25 201 ASP A O 1
ATOM 1558 N N . SER A 1 202 ? -21.664 1.582 20.108 1.00 80.88 202 SER A N 1
ATOM 1559 C CA . SER A 1 202 ? -22.512 2.058 19.006 1.00 80.88 202 SER A CA 1
ATOM 1560 C C . SER A 1 202 ? -21.793 3.053 18.085 1.00 80.88 202 SER A C 1
ATOM 1562 O O . SER A 1 202 ? -22.233 3.258 16.949 1.00 80.88 202 SER A O 1
ATOM 1564 N N . VAL A 1 203 ? -20.673 3.624 18.542 1.00 84.56 203 VAL A N 1
ATOM 1565 C CA . VAL A 1 203 ? -19.833 4.552 17.783 1.00 84.56 203 VAL A CA 1
ATOM 1566 C C . VAL A 1 203 ? -18.632 3.806 17.209 1.00 84.56 203 VAL A C 1
ATOM 1568 O O . VAL A 1 203 ? -17.787 3.289 17.932 1.00 84.56 203 VAL A O 1
ATOM 1571 N N . ILE A 1 204 ? -18.539 3.780 15.880 1.00 83.75 204 ILE A N 1
ATOM 1572 C CA . ILE A 1 204 ? -17.399 3.208 15.158 1.00 83.75 204 ILE A CA 1
ATOM 1573 C C . ILE A 1 204 ? -16.428 4.341 14.818 1.00 83.75 204 ILE A C 1
ATOM 1575 O O . ILE A 1 204 ? -16.811 5.313 14.163 1.00 83.75 204 ILE A O 1
ATOM 1579 N N . VAL A 1 205 ? -15.171 4.220 15.245 1.00 87.62 205 VAL A N 1
ATOM 1580 C CA . VAL A 1 205 ? -14.119 5.208 14.959 1.00 87.62 205 VAL A CA 1
ATOM 1581 C C . VAL A 1 205 ? -13.250 4.782 13.775 1.00 87.62 205 VAL A C 1
ATOM 1583 O O . VAL A 1 205 ? -13.251 3.624 13.357 1.00 87.62 205 VAL A O 1
ATOM 1586 N N . TYR A 1 206 ? -12.483 5.717 13.211 1.00 86.31 206 TYR A N 1
ATOM 1587 C CA . TYR A 1 206 ? -11.542 5.377 12.145 1.00 86.31 206 TYR A CA 1
ATOM 1588 C C . TYR A 1 206 ? -10.405 4.491 12.677 1.00 86.31 206 TYR A C 1
ATOM 1590 O O . TYR A 1 206 ? -9.788 4.835 13.685 1.00 86.31 206 TYR A O 1
ATOM 1598 N N . PRO A 1 207 ? -10.065 3.394 11.977 1.00 86.25 207 PRO A N 1
ATOM 1599 C CA . PRO A 1 207 ? -9.023 2.471 12.421 1.00 86.25 207 PRO A CA 1
ATOM 1600 C C . PRO A 1 207 ? -7.598 2.978 12.146 1.00 86.25 207 PRO A C 1
ATOM 1602 O O . PRO A 1 207 ? -6.637 2.413 12.660 1.00 86.25 207 PRO A O 1
ATOM 1605 N N . ALA A 1 208 ? -7.416 3.998 11.305 1.00 87.50 208 ALA A N 1
ATOM 1606 C CA . ALA A 1 208 ? -6.097 4.511 10.937 1.00 87.50 208 ALA A CA 1
ATOM 1607 C C . ALA A 1 208 ? -6.159 5.958 10.433 1.00 87.50 208 ALA A C 1
ATOM 1609 O O . ALA A 1 208 ? -7.204 6.422 9.974 1.00 87.50 208 ALA A O 1
ATOM 1610 N N . ASP A 1 209 ? -5.006 6.632 10.426 1.00 90.75 209 ASP A N 1
ATOM 1611 C CA . ASP A 1 209 ? -4.804 7.851 9.639 1.00 90.75 209 ASP A CA 1
ATOM 1612 C C . ASP A 1 209 ? -4.842 7.478 8.152 1.00 90.75 209 ASP A C 1
ATOM 1614 O O . ASP A 1 209 ? -3.896 6.890 7.627 1.00 90.75 209 ASP A O 1
ATOM 1618 N N . CYS A 1 210 ? -5.938 7.801 7.476 1.00 84.50 210 CYS A N 1
ATOM 1619 C CA . CYS A 1 210 ? -6.164 7.431 6.086 1.00 84.50 210 CYS A CA 1
ATOM 1620 C C . CYS A 1 210 ? -7.061 8.457 5.386 1.00 84.50 210 CYS A C 1
ATOM 1622 O O . CYS A 1 210 ? -7.636 9.347 6.014 1.00 84.50 210 CYS A O 1
ATOM 1624 N N . THR A 1 211 ? -7.177 8.327 4.070 1.00 81.94 211 THR A N 1
ATOM 1625 C CA . THR A 1 211 ? -8.208 9.007 3.279 1.00 81.94 211 THR A CA 1
ATOM 1626 C C . THR A 1 211 ? -9.120 7.972 2.656 1.00 81.94 211 THR A C 1
ATOM 1628 O O . THR A 1 211 ? -8.665 6.871 2.353 1.00 81.94 211 THR A O 1
ATOM 1631 N N . TYR A 1 212 ? -10.368 8.326 2.367 1.00 78.44 212 TYR A N 1
ATOM 1632 C CA . TYR A 1 212 ? -11.161 7.517 1.447 1.00 78.44 212 TYR A CA 1
ATOM 1633 C C . TYR A 1 212 ? -10.427 7.369 0.121 1.00 78.44 212 TYR A C 1
ATOM 1635 O O . TYR A 1 212 ? -9.765 8.300 -0.351 1.00 78.44 212 TYR A O 1
ATOM 1643 N N . ASP A 1 213 ? -10.501 6.174 -0.448 1.00 68.88 213 ASP A N 1
ATOM 1644 C CA . ASP A 1 213 ? -9.800 5.884 -1.693 1.00 68.88 213 ASP A CA 1
ATOM 1645 C C . ASP A 1 213 ? -10.434 6.639 -2.884 1.00 68.88 213 ASP A C 1
ATOM 1647 O O . ASP A 1 213 ? -9.746 7.014 -3.833 1.00 68.88 213 ASP A O 1
ATOM 1651 N N . ASN A 1 214 ? -11.727 6.956 -2.744 1.00 67.69 214 ASN A N 1
ATOM 1652 C CA . ASN A 1 214 ? -12.604 7.635 -3.697 1.00 67.69 214 ASN A CA 1
ATOM 1653 C C . ASN A 1 214 ? -12.905 6.833 -4.969 1.00 67.69 214 ASN A C 1
ATOM 1655 O O . ASN A 1 214 ? -13.402 7.404 -5.939 1.00 67.69 214 ASN A O 1
ATOM 1659 N N . SER A 1 215 ? -12.695 5.514 -4.951 1.00 60.22 215 SER A N 1
ATOM 1660 C CA . SER A 1 215 ? -13.127 4.649 -6.046 1.00 60.22 215 SER A CA 1
ATOM 1661 C C . SER A 1 215 ? -14.649 4.547 -6.132 1.00 60.22 215 SER A C 1
ATOM 1663 O O . SER A 1 215 ? -15.177 4.448 -7.230 1.00 60.22 215 SER A O 1
ATOM 1665 N N . LEU A 1 216 ? -15.400 4.620 -5.029 1.00 63.91 216 LEU A N 1
ATOM 1666 C CA . LEU A 1 216 ? -16.868 4.674 -5.098 1.00 63.91 216 LEU A CA 1
ATOM 1667 C C . LEU A 1 216 ? -17.413 6.050 -4.723 1.00 63.91 216 LEU A C 1
ATOM 1669 O O . LEU A 1 216 ? -16.831 6.795 -3.928 1.00 63.91 216 LEU A O 1
ATOM 1673 N N . THR A 1 217 ? -18.601 6.344 -5.256 1.00 66.56 217 THR A N 1
ATOM 1674 C CA . THR A 1 217 ? -19.453 7.438 -4.781 1.00 66.56 217 THR A CA 1
ATOM 1675 C C . THR A 1 217 ? -19.728 7.302 -3.285 1.00 66.56 217 THR A C 1
ATOM 1677 O O . THR A 1 217 ? -19.622 6.211 -2.731 1.00 66.56 217 THR A O 1
ATOM 1680 N N . ASN A 1 218 ? -20.137 8.396 -2.636 1.00 70.19 218 ASN A N 1
ATOM 1681 C CA . ASN A 1 218 ? -20.425 8.409 -1.201 1.00 70.19 218 ASN A CA 1
ATOM 1682 C C . ASN A 1 218 ? -19.223 7.943 -0.360 1.00 70.19 218 ASN A C 1
ATOM 1684 O O . ASN A 1 218 ? -19.333 6.995 0.406 1.00 70.19 218 ASN A O 1
ATOM 1688 N N . GLN A 1 219 ? -18.067 8.595 -0.527 1.00 66.31 219 GLN A N 1
ATOM 1689 C CA . GLN A 1 219 ? -16.882 8.366 0.314 1.00 66.31 219 GLN A CA 1
ATOM 1690 C C . GLN A 1 219 ? -16.437 6.891 0.365 1.00 66.31 219 GLN A C 1
ATOM 1692 O O . GLN A 1 219 ? -15.998 6.403 1.396 1.00 66.31 219 GLN A O 1
ATOM 1697 N N . SER A 1 220 ? -16.521 6.162 -0.754 1.00 72.12 220 SER A N 1
ATOM 1698 C CA . SER A 1 220 ? -16.052 4.765 -0.827 1.00 72.12 220 SER A CA 1
ATOM 1699 C C . SER A 1 220 ? -16.793 3.776 0.086 1.00 72.12 220 SER A C 1
ATOM 1701 O O . SER A 1 220 ? -16.222 2.764 0.497 1.00 72.12 220 SER A O 1
ATOM 1703 N N . PHE A 1 221 ? -18.070 4.049 0.377 1.00 78.62 221 PHE A N 1
ATOM 1704 C CA . PHE A 1 221 ? -18.970 3.122 1.063 1.00 78.62 221 PHE A CA 1
ATOM 1705 C C . PHE A 1 221 ? -19.879 2.380 0.080 1.00 78.62 221 PHE A C 1
ATOM 1707 O O . PHE A 1 221 ? -20.444 2.979 -0.836 1.00 78.62 221 PHE A O 1
ATOM 1714 N N . ALA A 1 222 ? -20.090 1.085 0.318 1.00 81.12 222 ALA A N 1
ATOM 1715 C CA . ALA A 1 222 ? -21.013 0.258 -0.455 1.00 81.12 222 ALA A CA 1
ATOM 1716 C C . ALA A 1 222 ? -21.786 -0.712 0.432 1.00 81.12 222 ALA A C 1
ATOM 1718 O O . ALA A 1 222 ? -21.273 -1.207 1.433 1.00 81.12 222 ALA A O 1
ATOM 1719 N N . ARG A 1 223 ? -23.023 -1.024 0.045 1.00 83.94 223 ARG A N 1
ATOM 1720 C CA . ARG A 1 223 ? -23.790 -2.089 0.691 1.00 83.94 223 ARG A CA 1
ATOM 1721 C C . ARG A 1 223 ? -23.352 -3.441 0.136 1.00 83.94 223 ARG A C 1
ATOM 1723 O O . ARG A 1 223 ? -23.199 -3.587 -1.075 1.00 83.94 223 ARG A O 1
ATOM 1730 N N . ILE A 1 224 ? -23.185 -4.413 1.021 1.00 84.62 224 ILE A N 1
ATOM 1731 C CA . ILE A 1 224 ? -22.952 -5.805 0.646 1.00 84.62 224 ILE A CA 1
ATOM 1732 C C . ILE A 1 224 ? -24.322 -6.434 0.384 1.00 84.62 224 ILE A C 1
ATOM 1734 O O . ILE A 1 224 ? -25.185 -6.410 1.261 1.00 84.62 224 ILE A O 1
ATOM 1738 N N . ASN A 1 225 ? -24.529 -6.952 -0.825 1.00 87.19 225 ASN A N 1
ATOM 1739 C CA . ASN A 1 225 ? -25.779 -7.586 -1.235 1.00 87.19 225 ASN A CA 1
ATOM 1740 C C . ASN A 1 225 ? -25.489 -8.955 -1.851 1.00 87.19 225 ASN A C 1
ATOM 1742 O O . ASN A 1 225 ? -24.621 -9.072 -2.723 1.00 87.19 225 ASN A O 1
ATOM 1746 N N . ASP A 1 226 ? -26.231 -9.968 -1.408 1.00 92.31 226 ASP A N 1
ATOM 1747 C CA . ASP A 1 226 ? -26.048 -11.360 -1.820 1.00 92.31 226 ASP A CA 1
ATOM 1748 C C . ASP A 1 226 ? -24.571 -11.784 -1.677 1.00 92.31 226 ASP A C 1
ATOM 1750 O O . ASP A 1 226 ? -23.892 -12.185 -2.630 1.00 92.31 226 ASP A O 1
ATOM 1754 N N . GLY A 1 227 ? -24.023 -11.517 -0.484 1.00 86.19 227 GLY A N 1
ATOM 1755 C CA . GLY A 1 227 ? -22.654 -11.852 -0.088 1.00 86.19 227 GLY A CA 1
ATOM 1756 C C . GLY A 1 227 ? -21.556 -11.177 -0.914 1.00 86.19 227 GLY A C 1
ATOM 1757 O O . GLY A 1 227 ?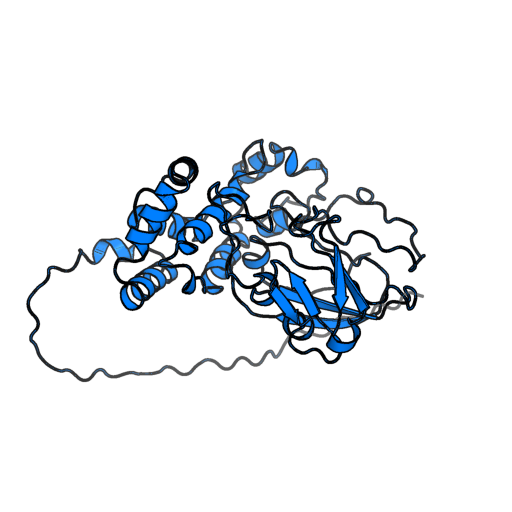 -20.419 -11.650 -0.908 1.00 86.19 227 GLY A O 1
ATOM 1758 N N . SER A 1 228 ? -21.870 -10.112 -1.660 1.00 89.06 228 SER A N 1
ATOM 1759 C CA . SER A 1 228 ? -20.946 -9.476 -2.605 1.00 89.06 228 SER A CA 1
ATOM 1760 C C . SER A 1 228 ? -20.998 -7.950 -2.567 1.00 89.06 228 SER A C 1
ATOM 1762 O O . SER A 1 228 ? -22.000 -7.354 -2.178 1.00 89.06 228 SER A O 1
ATOM 1764 N N . VAL A 1 229 ? -19.925 -7.311 -3.033 1.00 84.44 229 VAL A N 1
ATOM 1765 C CA . VAL A 1 229 ? -19.842 -5.860 -3.261 1.00 84.44 229 VAL A CA 1
ATOM 1766 C C . VAL A 1 229 ? -19.516 -5.581 -4.729 1.00 84.44 229 VAL A C 1
ATOM 1768 O O . VAL A 1 229 ? -18.720 -6.296 -5.338 1.00 84.44 229 VAL A O 1
ATOM 1771 N N . GLU A 1 230 ? -20.138 -4.563 -5.322 1.00 81.75 230 GLU A N 1
ATOM 1772 C CA . GLU A 1 230 ? -19.827 -4.139 -6.690 1.00 81.75 230 GLU A CA 1
ATOM 1773 C C . GLU A 1 230 ? -18.769 -3.033 -6.673 1.00 81.75 230 GLU A C 1
ATOM 1775 O O . GLU A 1 230 ? -18.970 -1.960 -6.105 1.00 81.75 230 GLU A O 1
ATOM 1780 N N . ILE A 1 231 ? -17.621 -3.308 -7.288 1.00 73.56 231 ILE A N 1
ATOM 1781 C CA . ILE A 1 231 ? -16.467 -2.408 -7.347 1.00 73.56 231 ILE A CA 1
ATOM 1782 C C . ILE A 1 231 ? -15.974 -2.422 -8.791 1.00 73.56 231 ILE A C 1
ATOM 1784 O O . ILE A 1 231 ? -15.724 -3.486 -9.353 1.00 73.56 231 ILE A O 1
ATOM 1788 N N . LYS A 1 232 ? -15.840 -1.243 -9.407 1.00 66.94 232 LYS A N 1
ATOM 1789 C CA . LYS A 1 232 ? -15.443 -1.066 -10.817 1.00 66.94 232 LYS A CA 1
ATOM 1790 C C . LYS A 1 232 ? -16.359 -1.810 -11.797 1.00 66.94 232 LYS A C 1
ATOM 1792 O O . LYS A 1 232 ? -15.886 -2.347 -12.790 1.00 66.94 232 LYS A O 1
ATOM 1797 N N . LYS A 1 233 ? -17.670 -1.848 -11.516 1.00 72.38 233 LYS A N 1
ATOM 1798 C CA . LYS A 1 233 ? -18.672 -2.625 -12.280 1.00 72.38 233 LYS A CA 1
ATOM 1799 C C . LYS A 1 233 ? -18.406 -4.138 -12.286 1.00 72.38 233 LYS A C 1
ATOM 1801 O O . LYS A 1 233 ? -18.956 -4.863 -13.110 1.00 72.38 233 LYS A O 1
ATOM 1806 N N . VAL A 1 234 ? -17.558 -4.621 -11.377 1.00 74.81 234 VAL A N 1
ATOM 1807 C CA . VAL A 1 234 ? -17.281 -6.041 -11.175 1.00 74.81 234 VAL A CA 1
ATOM 1808 C C . VAL A 1 234 ? -17.846 -6.455 -9.823 1.00 74.81 234 VAL A C 1
ATOM 1810 O O . VAL A 1 234 ? -17.652 -5.772 -8.815 1.00 74.81 234 VAL A O 1
ATOM 1813 N N . ARG A 1 235 ? -18.561 -7.579 -9.802 1.00 84.94 235 ARG A N 1
ATOM 1814 C CA . ARG A 1 235 ? -19.118 -8.159 -8.580 1.00 84.94 235 ARG A CA 1
ATOM 1815 C C . ARG A 1 235 ? -18.051 -8.983 -7.864 1.00 84.94 235 ARG A C 1
ATOM 1817 O O . ARG A 1 235 ? -17.517 -9.928 -8.439 1.00 84.94 235 ARG A O 1
ATOM 1824 N N . TRP A 1 236 ? -17.792 -8.653 -6.603 1.00 83.94 236 TRP A N 1
ATOM 1825 C CA . TRP A 1 236 ? -16.790 -9.312 -5.772 1.00 83.94 236 TRP A CA 1
ATOM 1826 C C . TRP A 1 236 ? -17.419 -10.030 -4.578 1.00 83.94 236 TRP A C 1
ATOM 1828 O O . TRP A 1 236 ? -17.967 -9.357 -3.700 1.00 83.94 236 TRP A O 1
ATOM 1838 N N . PRO A 1 237 ? -17.312 -11.367 -4.497 1.00 89.62 237 PRO A N 1
ATOM 1839 C CA . PRO A 1 237 ? -17.760 -12.117 -3.330 1.00 89.62 237 PRO A CA 1
ATOM 1840 C C . PRO A 1 237 ? -16.926 -11.782 -2.090 1.00 89.62 237 PRO A C 1
ATOM 1842 O O . PRO A 1 237 ? -15.692 -11.787 -2.134 1.00 89.62 237 PRO A O 1
ATOM 1845 N N . ILE A 1 238 ? -17.580 -11.557 -0.950 1.00 87.31 238 ILE A N 1
ATOM 1846 C CA . ILE A 1 238 ? -16.886 -11.338 0.327 1.00 87.31 238 ILE A CA 1
ATOM 1847 C C . ILE A 1 238 ? -16.122 -12.592 0.767 1.00 87.31 238 ILE A C 1
ATOM 1849 O O . ILE A 1 238 ? -15.041 -12.474 1.344 1.00 87.31 238 ILE A O 1
ATOM 1853 N N . SER A 1 239 ? -16.612 -13.789 0.427 1.00 89.56 239 SER A N 1
ATOM 1854 C CA . SER A 1 239 ? -15.889 -15.044 0.669 1.00 89.56 239 SER A CA 1
ATOM 1855 C C . SER A 1 239 ? -14.493 -15.030 0.045 1.00 89.56 239 SER A C 1
ATOM 1857 O O . SER A 1 239 ? -13.524 -15.393 0.705 1.00 89.56 239 SER A O 1
ATOM 1859 N N . MET A 1 240 ? -14.350 -14.479 -1.163 1.00 87.50 240 MET A N 1
ATOM 1860 C CA . MET A 1 240 ? -13.053 -14.337 -1.819 1.00 87.50 240 MET A CA 1
ATOM 1861 C C . MET A 1 240 ? -12.127 -13.394 -1.040 1.00 87.50 240 MET A C 1
ATOM 1863 O O . MET A 1 240 ? -10.945 -13.690 -0.863 1.00 87.50 240 MET A O 1
ATOM 1867 N N . LEU A 1 241 ? -12.650 -12.274 -0.524 1.00 85.00 241 LEU A N 1
ATOM 1868 C CA . LEU A 1 241 ? -11.872 -11.327 0.283 1.00 85.00 241 LEU A CA 1
ATOM 1869 C C . LEU A 1 241 ? -11.355 -11.972 1.569 1.00 85.00 241 LEU A C 1
ATOM 1871 O O . LEU A 1 241 ? -10.199 -11.754 1.938 1.00 85.00 241 LEU A O 1
ATOM 1875 N N . LEU A 1 242 ? -12.190 -12.798 2.197 1.00 85.75 242 LEU A N 1
ATOM 1876 C CA . LEU A 1 242 ? -11.931 -13.463 3.473 1.00 85.75 242 LEU A CA 1
ATOM 1877 C C . LEU A 1 242 ? -11.297 -14.857 3.341 1.00 85.75 242 LEU A C 1
ATOM 1879 O O . LEU A 1 242 ? -11.114 -15.533 4.355 1.00 85.75 242 LEU A O 1
ATOM 1883 N N . GLN A 1 243 ? -10.944 -15.275 2.119 1.00 86.94 243 GLN A N 1
ATOM 1884 C CA . GLN A 1 243 ? -10.405 -16.606 1.814 1.00 86.94 243 GLN A CA 1
ATOM 1885 C C . GLN A 1 243 ? -11.291 -17.715 2.408 1.00 86.94 243 GLN A C 1
ATOM 1887 O O . GLN A 1 243 ? -10.862 -18.474 3.278 1.00 86.94 243 GLN A O 1
ATOM 1892 N N . ASP A 1 244 ? -12.557 -17.712 1.984 1.00 88.25 244 ASP A N 1
ATOM 1893 C CA . ASP A 1 244 ? -13.601 -18.685 2.321 1.00 88.25 244 ASP A CA 1
ATOM 1894 C C . ASP A 1 244 ? -13.755 -18.936 3.830 1.00 88.25 244 ASP A C 1
ATOM 1896 O O . ASP A 1 244 ? -13.974 -20.057 4.282 1.00 88.25 244 ASP A O 1
ATOM 1900 N N . SER A 1 245 ? -13.637 -17.868 4.628 1.00 86.75 245 SER A N 1
ATOM 1901 C CA . SER A 1 245 ? -13.971 -17.911 6.055 1.00 86.75 245 SER A CA 1
ATOM 1902 C C . SER A 1 245 ? -15.413 -18.383 6.264 1.00 86.75 245 SER A C 1
ATOM 1904 O O . SER A 1 245 ? -16.318 -17.965 5.537 1.00 86.75 245 SER A O 1
ATOM 1906 N N . GLU A 1 246 ? -15.646 -19.177 7.311 1.00 90.94 246 GLU A N 1
ATOM 1907 C CA . GLU A 1 246 ? -16.993 -19.597 7.728 1.00 90.94 246 GLU A CA 1
ATOM 1908 C C . GLU A 1 246 ? -17.902 -18.403 8.065 1.00 90.94 246 GLU A C 1
ATOM 1910 O O . GLU A 1 246 ? -19.122 -18.474 7.929 1.00 90.94 246 GLU A O 1
ATOM 1915 N N . HIS A 1 247 ? -17.294 -17.266 8.409 1.00 85.88 247 HIS A N 1
ATOM 1916 C CA . HIS A 1 247 ? -17.973 -16.006 8.688 1.00 85.88 247 HIS A CA 1
ATOM 1917 C C . HIS A 1 247 ? -18.268 -15.178 7.429 1.00 85.88 247 HIS A C 1
ATOM 1919 O O . HIS A 1 247 ? -18.773 -14.068 7.535 1.00 85.88 247 HIS A O 1
ATOM 1925 N N . ALA A 1 248 ? -17.960 -15.636 6.213 1.00 84.06 248 ALA A N 1
ATOM 1926 C CA . ALA A 1 248 ? -18.178 -14.814 5.019 1.00 84.06 248 ALA A CA 1
ATOM 1927 C C . ALA A 1 248 ? -19.659 -14.470 4.792 1.00 84.06 248 ALA A C 1
ATOM 1929 O O . ALA A 1 248 ? -19.980 -13.321 4.487 1.00 84.06 248 ALA A O 1
ATOM 1930 N N . ALA A 1 249 ? -20.550 -15.445 4.999 1.00 86.75 249 ALA A N 1
ATOM 1931 C CA . ALA A 1 249 ? -21.999 -15.267 4.883 1.00 86.75 249 ALA A CA 1
ATOM 1932 C C . ALA A 1 249 ? -22.556 -14.308 5.936 1.00 86.75 249 ALA A C 1
ATOM 1934 O O . ALA A 1 249 ? -23.620 -13.724 5.735 1.00 86.75 249 ALA A O 1
ATOM 1935 N N . ASP A 1 250 ? -21.818 -14.101 7.032 1.00 85.62 250 ASP A N 1
ATOM 1936 C CA . ASP A 1 250 ? -22.159 -13.049 7.953 1.00 85.62 250 ASP A CA 1
ATOM 1937 C C . ASP A 1 250 ? -22.167 -11.722 7.180 1.00 85.62 250 ASP A C 1
ATOM 1939 O O . ASP A 1 250 ? -23.164 -11.038 7.190 1.00 85.62 250 ASP A O 1
ATOM 1943 N N . PHE A 1 251 ? -21.174 -11.329 6.397 1.00 85.06 251 PHE A N 1
ATOM 1944 C CA . PHE A 1 251 ? -21.100 -9.954 5.857 1.00 85.06 251 PHE A CA 1
ATOM 1945 C C . PHE A 1 251 ? -22.247 -9.490 4.934 1.00 85.06 251 PHE A C 1
ATOM 1947 O O . PHE A 1 251 ? -22.340 -8.291 4.659 1.00 85.06 251 PHE A O 1
ATOM 1954 N N . ASP A 1 252 ? -23.158 -10.375 4.524 1.00 85.88 252 ASP A N 1
ATOM 1955 C CA . ASP A 1 252 ? -24.345 -10.003 3.762 1.00 85.88 252 ASP A CA 1
ATOM 1956 C C . ASP A 1 252 ? -25.248 -8.979 4.480 1.00 85.88 252 ASP A C 1
ATOM 1958 O O . ASP A 1 252 ? -25.436 -9.000 5.703 1.00 85.88 252 ASP A O 1
ATOM 1962 N N . GLY A 1 253 ? -25.769 -8.029 3.700 1.00 83.38 253 GLY A N 1
ATOM 1963 C CA . GLY A 1 253 ? -26.553 -6.889 4.179 1.00 83.38 253 GLY A CA 1
ATOM 1964 C C . GLY A 1 253 ? -25.748 -5.809 4.914 1.00 83.38 253 GLY A C 1
ATOM 1965 O O . GLY A 1 253 ? -26.332 -4.793 5.302 1.00 83.38 253 GLY A O 1
ATOM 1966 N N . GLY A 1 254 ? -24.440 -6.017 5.110 1.00 85.19 254 GLY A N 1
ATOM 1967 C CA . GLY A 1 254 ? -23.527 -5.098 5.787 1.00 85.19 254 GLY A CA 1
ATOM 1968 C C . GLY A 1 254 ? -23.048 -3.926 4.924 1.00 85.19 254 GLY A C 1
ATOM 1969 O O . GLY A 1 254 ? -23.524 -3.698 3.808 1.00 85.19 254 GLY A O 1
ATOM 1970 N N . ILE A 1 255 ? -22.079 -3.178 5.459 1.00 84.06 255 ILE A N 1
ATOM 1971 C CA . ILE A 1 255 ? -21.459 -2.026 4.795 1.00 84.06 255 ILE A CA 1
ATOM 1972 C C . ILE A 1 255 ? -19.970 -2.305 4.603 1.00 84.06 255 ILE A C 1
ATOM 1974 O O . ILE A 1 255 ? -19.235 -2.591 5.546 1.00 84.06 255 ILE A O 1
ATOM 1978 N N . TRP A 1 256 ? -19.529 -2.169 3.362 1.00 83.69 256 TRP A N 1
ATOM 1979 C CA . TRP A 1 256 ? -18.134 -2.151 2.970 1.00 83.69 256 TRP A CA 1
ATOM 1980 C C . TRP A 1 256 ? -17.620 -0.710 2.927 1.00 83.69 256 TRP A C 1
ATOM 1982 O O . TRP A 1 256 ? -18.322 0.185 2.455 1.00 83.69 256 TRP A O 1
ATOM 1992 N N . MET A 1 257 ? -16.390 -0.502 3.398 1.00 83.00 257 MET A N 1
ATOM 1993 C CA . MET A 1 257 ? -15.675 0.771 3.342 1.00 83.00 257 MET A CA 1
ATOM 1994 C C . MET A 1 257 ? -14.269 0.535 2.803 1.00 83.00 257 MET A C 1
ATOM 1996 O O . MET A 1 257 ? -13.594 -0.412 3.213 1.00 83.00 257 MET A O 1
ATOM 2000 N N . HIS A 1 258 ? -13.797 1.443 1.954 1.00 77.69 258 HIS A N 1
ATOM 2001 C CA . HIS A 1 258 ? -12.414 1.445 1.496 1.00 77.69 258 HIS A CA 1
ATOM 2002 C C . HIS A 1 258 ? -11.705 2.753 1.811 1.00 77.69 258 HIS A C 1
ATOM 2004 O O . HIS A 1 258 ? -12.109 3.846 1.413 1.00 77.69 258 HIS A O 1
ATOM 2010 N N . ALA A 1 259 ? -10.607 2.601 2.543 1.00 78.50 259 ALA A N 1
ATOM 2011 C CA . ALA A 1 259 ? -9.698 3.669 2.888 1.00 78.50 259 ALA A CA 1
ATOM 2012 C C . ALA A 1 259 ? -8.282 3.332 2.414 1.00 78.50 259 ALA A C 1
ATOM 2014 O O . ALA A 1 259 ? -7.895 2.171 2.324 1.00 78.50 259 ALA A O 1
ATOM 2015 N N . PHE A 1 260 ? -7.506 4.369 2.134 1.00 79.19 260 PHE A N 1
ATOM 2016 C CA . PHE A 1 260 ? -6.148 4.289 1.628 1.00 79.19 260 PHE A CA 1
ATOM 2017 C C . PHE A 1 260 ? -5.187 5.002 2.581 1.00 79.19 260 PHE A C 1
ATOM 2019 O O . PHE A 1 260 ? -5.422 6.143 2.986 1.00 79.19 260 PHE A O 1
ATOM 2026 N N . LEU A 1 261 ? -4.081 4.332 2.908 1.00 84.69 261 LEU A N 1
ATOM 2027 C CA . LEU A 1 261 ? -2.967 4.916 3.652 1.00 84.69 261 LEU A CA 1
ATOM 2028 C C . LEU A 1 261 ? -1.869 5.317 2.666 1.00 84.69 261 LEU A C 1
ATOM 2030 O O . LEU A 1 261 ? -1.252 4.454 2.039 1.00 84.69 261 LEU A O 1
ATOM 2034 N N . ASN A 1 262 ? -1.604 6.615 2.568 1.00 85.62 262 ASN A N 1
ATOM 2035 C CA . ASN A 1 262 ? -0.475 7.148 1.812 1.00 85.62 262 ASN A CA 1
ATOM 2036 C C . ASN A 1 262 ? 0.840 6.957 2.587 1.00 85.62 262 ASN A C 1
ATOM 2038 O O . ASN A 1 262 ? 0.810 6.837 3.805 1.00 85.62 262 ASN A O 1
ATOM 2042 N N . THR A 1 263 ? 1.989 7.001 1.911 1.00 88.81 263 THR A N 1
ATOM 2043 C CA . THR A 1 263 ? 3.342 6.799 2.475 1.00 88.81 263 THR A CA 1
ATOM 2044 C C . THR A 1 263 ? 3.709 7.771 3.602 1.00 88.81 263 THR A C 1
ATOM 2046 O O . THR A 1 263 ? 4.614 7.500 4.391 1.00 88.81 263 THR A O 1
ATOM 2049 N N . THR A 1 264 ? 3.016 8.906 3.684 1.00 91.44 264 THR A N 1
ATOM 2050 C CA . THR A 1 264 ? 3.203 9.955 4.695 1.00 91.44 264 THR A CA 1
ATOM 2051 C C . THR A 1 264 ? 2.382 9.720 5.966 1.00 91.44 264 THR A C 1
ATOM 2053 O O . THR A 1 264 ? 2.581 10.405 6.974 1.00 91.44 264 THR A O 1
ATOM 2056 N N . ASN A 1 265 ? 1.435 8.777 5.945 1.00 91.44 265 ASN A N 1
ATOM 2057 C CA . ASN A 1 265 ? 0.513 8.545 7.050 1.00 91.44 265 ASN A CA 1
ATOM 2058 C C . ASN A 1 265 ? 1.182 7.822 8.234 1.00 91.44 265 ASN A C 1
ATOM 2060 O O . ASN A 1 265 ? 2.363 7.460 8.234 1.00 91.44 265 ASN A O 1
ATOM 2064 N N . TYR A 1 266 ? 0.413 7.669 9.308 1.00 93.88 266 TYR A N 1
ATOM 2065 C CA . TYR A 1 266 ? 0.767 6.809 10.427 1.00 93.88 266 TYR A CA 1
ATOM 2066 C C . TYR A 1 266 ? 0.387 5.364 10.077 1.00 93.88 266 TYR A C 1
ATOM 2068 O O . TYR A 1 266 ? -0.789 5.029 9.965 1.00 93.88 266 TYR A O 1
ATOM 2076 N N . HIS A 1 267 ? 1.390 4.506 9.882 1.00 92.00 267 HIS A N 1
ATOM 2077 C CA . HIS A 1 267 ? 1.206 3.131 9.406 1.00 92.00 267 HIS A CA 1
ATOM 2078 C C . HIS A 1 267 ? 1.066 2.118 10.544 1.00 92.00 267 HIS A C 1
ATOM 2080 O O . HIS A 1 267 ? 1.719 1.075 10.557 1.00 92.00 267 HIS A O 1
ATOM 2086 N N . ARG A 1 268 ? 0.192 2.419 11.505 1.00 90.81 268 ARG A N 1
ATOM 2087 C CA . ARG A 1 268 ? -0.359 1.411 12.415 1.00 90.81 268 ARG A CA 1
ATOM 2088 C C . ARG A 1 268 ? -1.872 1.531 12.405 1.00 90.81 268 ARG A C 1
ATOM 2090 O O . ARG A 1 268 ? -2.414 2.628 12.299 1.00 90.81 268 ARG A O 1
ATOM 2097 N N . GLN A 1 269 ? -2.522 0.385 12.502 1.00 88.19 269 GLN A N 1
ATOM 2098 C CA . GLN A 1 269 ? -3.971 0.269 12.525 1.00 88.19 269 GLN A CA 1
ATOM 2099 C C . GLN A 1 269 ? -4.417 -0.070 13.943 1.00 88.19 269 GLN A C 1
ATOM 2101 O O . GLN A 1 269 ? -3.728 -0.800 14.658 1.00 88.19 269 GLN A O 1
ATOM 2106 N N . HIS A 1 270 ? -5.570 0.462 14.315 1.00 88.25 270 HIS A N 1
ATOM 2107 C CA . HIS A 1 270 ? -6.223 0.298 15.603 1.00 88.25 270 HIS A CA 1
ATOM 2108 C C . HIS A 1 270 ? -7.611 -0.303 15.404 1.00 88.25 270 HIS A C 1
ATOM 2110 O O . HIS A 1 270 ? -8.196 -0.206 14.322 1.00 88.25 270 HIS A O 1
ATOM 2116 N N . ALA A 1 271 ? -8.140 -0.941 16.445 1.00 88.06 271 ALA A N 1
ATOM 2117 C CA . ALA A 1 271 ? -9.490 -1.480 16.401 1.00 88.06 271 ALA A CA 1
ATOM 2118 C C . ALA A 1 271 ? -10.512 -0.325 16.330 1.00 88.06 271 ALA A C 1
ATOM 2120 O O . ALA A 1 271 ? -10.455 0.578 17.163 1.00 88.06 271 ALA A O 1
ATOM 2121 N N . PRO A 1 272 ? -11.451 -0.333 15.365 1.00 87.06 272 PRO A N 1
ATOM 2122 C CA . PRO A 1 272 ? -12.434 0.742 15.217 1.00 87.06 272 PRO A CA 1
ATOM 2123 C C . PRO A 1 272 ? -13.585 0.667 16.238 1.00 87.06 272 PRO A C 1
ATOM 2125 O O . PRO A 1 272 ? -14.369 1.604 16.345 1.00 87.06 272 PRO A O 1
ATOM 2128 N N . VAL A 1 273 ? -13.718 -0.457 16.947 1.00 85.19 273 VAL A N 1
ATOM 2129 C CA . VAL A 1 273 ? -14.718 -0.721 17.993 1.00 85.19 273 VAL A CA 1
ATOM 2130 C C . VAL A 1 273 ? -14.235 -1.885 18.865 1.00 85.19 273 VAL A C 1
ATOM 2132 O O . VAL A 1 273 ? -13.406 -2.688 18.419 1.00 85.19 273 VAL A O 1
ATOM 2135 N N . SER A 1 274 ? -14.748 -2.006 20.090 1.00 85.00 274 SER A N 1
ATOM 2136 C CA . SER A 1 274 ? -14.453 -3.143 20.966 1.00 85.00 274 SER A CA 1
ATOM 2137 C C . SER A 1 274 ? -15.012 -4.451 20.397 1.00 85.00 274 SER A C 1
ATOM 2139 O O . SER A 1 274 ? -16.101 -4.502 19.817 1.00 85.00 274 SER A O 1
ATOM 2141 N N . GLY A 1 275 ? -14.282 -5.547 20.593 1.00 83.19 275 GLY A N 1
ATOM 2142 C CA . GLY A 1 275 ? -14.732 -6.862 20.160 1.00 83.19 275 GLY A CA 1
ATOM 2143 C C . GLY A 1 275 ? -13.764 -7.984 20.501 1.00 83.19 275 GLY A C 1
ATOM 2144 O O . GLY A 1 275 ? -12.656 -7.761 20.990 1.00 83.19 275 GLY A O 1
ATOM 2145 N N . THR A 1 276 ? -14.194 -9.210 20.225 1.00 84.50 276 THR A N 1
ATOM 2146 C CA . THR A 1 276 ? -13.385 -10.423 20.363 1.00 84.50 276 THR A CA 1
ATOM 2147 C C . THR A 1 276 ? -12.923 -10.875 18.989 1.00 84.50 276 THR A C 1
ATOM 2149 O O . THR A 1 276 ? -13.754 -11.118 18.119 1.00 84.50 276 THR A O 1
ATOM 2152 N N . VAL A 1 277 ? -11.611 -11.010 18.792 1.00 85.94 277 VAL A N 1
ATOM 2153 C CA . VAL A 1 277 ? -11.051 -11.553 17.547 1.00 85.94 277 VAL A CA 1
ATOM 2154 C C . VAL A 1 277 ? -11.516 -12.998 17.369 1.00 85.94 277 VAL A C 1
ATOM 2156 O O . VAL A 1 277 ? -11.279 -13.834 18.237 1.00 85.94 277 VAL A O 1
ATOM 2159 N N . LEU A 1 278 ? -12.171 -13.269 16.244 1.00 83.62 278 LEU A N 1
ATOM 2160 C CA . LEU A 1 278 ? -12.612 -14.598 15.821 1.00 83.62 278 LEU A CA 1
ATOM 2161 C C . LEU A 1 278 ? -11.585 -15.244 14.891 1.00 83.62 278 LEU A C 1
ATOM 2163 O O . LEU A 1 278 ? -11.275 -16.422 15.019 1.00 83.62 278 LEU A O 1
ATOM 2167 N N . GLU A 1 279 ? -11.034 -14.457 13.967 1.00 83.62 279 GLU A N 1
ATOM 2168 C CA . GLU A 1 279 ? -10.130 -14.946 12.932 1.00 83.62 279 GLU A CA 1
ATOM 2169 C C . GLU A 1 279 ? -9.056 -13.898 12.632 1.00 83.62 279 GLU A C 1
ATOM 2171 O O . GLU A 1 279 ? -9.353 -12.709 12.519 1.00 83.62 279 GLU A O 1
ATOM 2176 N N . ALA A 1 280 ? -7.810 -14.339 12.467 1.00 85.81 280 ALA A N 1
ATOM 2177 C CA . ALA A 1 280 ? -6.714 -13.520 11.965 1.00 85.81 280 ALA A CA 1
ATOM 2178 C C . ALA A 1 280 ? -5.919 -14.324 10.927 1.00 85.81 280 ALA A C 1
ATOM 2180 O O . ALA A 1 280 ? -5.312 -15.342 11.258 1.00 85.81 280 ALA A O 1
ATOM 2181 N N . LYS A 1 281 ? -5.917 -13.875 9.669 1.00 81.38 281 LYS A N 1
ATOM 2182 C CA . LYS A 1 281 ? -5.240 -14.548 8.549 1.00 81.38 281 LYS A CA 1
ATOM 2183 C C . LYS A 1 281 ? -4.229 -13.629 7.879 1.00 81.38 281 LYS A C 1
ATOM 2185 O O . LYS A 1 281 ? -4.473 -12.438 7.697 1.00 81.38 281 LYS A O 1
ATOM 2190 N N . ASN A 1 282 ? -3.124 -14.218 7.428 1.00 82.88 282 ASN A N 1
ATOM 2191 C CA . ASN A 1 282 ? -2.224 -13.606 6.455 1.00 82.88 282 ASN A CA 1
ATOM 2192 C C . ASN A 1 282 ? -2.448 -14.273 5.092 1.00 82.88 282 ASN A C 1
ATOM 2194 O O . ASN A 1 282 ? -1.923 -15.354 4.824 1.00 82.88 282 ASN A O 1
ATOM 2198 N N . ILE A 1 283 ? -3.257 -13.638 4.250 1.00 81.00 283 ILE A N 1
ATOM 2199 C CA . ILE A 1 283 ? -3.675 -14.166 2.954 1.00 81.00 283 ILE A CA 1
ATOM 2200 C C . ILE A 1 283 ? -2.618 -13.773 1.923 1.00 81.00 283 ILE A C 1
ATOM 2202 O O . ILE A 1 283 ? -2.436 -12.588 1.632 1.00 81.00 283 ILE A O 1
ATOM 2206 N N . GLN A 1 284 ? -1.918 -14.768 1.377 1.00 83.06 284 GLN A N 1
ATOM 2207 C CA . GLN A 1 284 ? -0.937 -14.552 0.315 1.00 83.06 284 GLN A CA 1
ATOM 2208 C C . GLN A 1 284 ? -1.645 -14.296 -1.016 1.00 83.06 284 GLN A C 1
ATOM 2210 O O . GLN A 1 284 ? -2.583 -15.002 -1.379 1.00 83.06 284 GLN A O 1
ATOM 2215 N N . GLY A 1 285 ? -1.175 -13.293 -1.746 1.00 77.44 285 GLY A N 1
ATOM 2216 C CA . GLY A 1 285 ? -1.670 -12.938 -3.066 1.00 77.44 285 GLY A CA 1
ATOM 2217 C C . GLY A 1 285 ? -0.596 -12.202 -3.858 1.00 77.44 285 GLY A C 1
ATOM 2218 O O . GLY A 1 285 ? 0.602 -12.384 -3.646 1.00 77.44 285 GLY A O 1
ATOM 2219 N N . MET A 1 286 ? -1.016 -11.349 -4.782 1.00 73.38 286 MET A N 1
ATOM 2220 C CA . MET A 1 286 ? -0.097 -10.575 -5.611 1.00 73.38 286 MET A CA 1
ATOM 2221 C C . MET A 1 286 ? 0.439 -9.338 -4.872 1.00 73.38 286 MET A C 1
ATOM 2223 O O . MET A 1 286 ? -0.268 -8.681 -4.103 1.00 73.38 286 MET A O 1
ATOM 2227 N N . ALA A 1 287 ? 1.692 -8.981 -5.148 1.00 70.81 287 ALA A N 1
ATOM 2228 C CA . ALA A 1 287 ? 2.220 -7.643 -4.903 1.00 70.81 287 ALA A CA 1
ATOM 2229 C C . ALA A 1 287 ? 2.073 -6.862 -6.214 1.00 70.81 287 ALA A C 1
ATOM 2231 O O . ALA A 1 287 ? 2.872 -7.020 -7.128 1.00 70.81 287 ALA A O 1
ATOM 2232 N N . HIS A 1 288 ? 0.986 -6.103 -6.319 1.00 65.88 288 HIS A N 1
ATOM 2233 C CA . HIS A 1 288 ? 0.556 -5.427 -7.541 1.00 65.88 288 HIS A CA 1
ATOM 2234 C C . HIS A 1 288 ? 0.167 -3.990 -7.208 1.00 65.88 288 HIS A C 1
ATOM 2236 O O . HIS A 1 288 ? -0.327 -3.735 -6.107 1.00 65.88 288 HIS A O 1
ATOM 2242 N N . LEU A 1 289 ? 0.343 -3.069 -8.146 1.00 66.94 289 LEU A N 1
ATOM 2243 C CA . LEU A 1 289 ? -0.150 -1.707 -8.034 1.00 66.94 289 LEU A CA 1
ATOM 2244 C C . LEU A 1 289 ? -0.637 -1.239 -9.404 1.00 66.94 289 LEU A C 1
ATOM 2246 O O . LEU A 1 289 ? 0.105 -1.313 -10.376 1.00 66.94 289 LEU A O 1
ATOM 2250 N N . GLU A 1 290 ? -1.854 -0.706 -9.452 1.00 59.78 290 GLU A N 1
ATOM 2251 C CA . GLU A 1 290 ? -2.348 0.003 -10.629 1.00 59.78 290 GLU A CA 1
ATOM 2252 C C . GLU A 1 290 ? -1.913 1.469 -10.553 1.00 59.78 290 GLU A C 1
ATOM 2254 O O . GLU A 1 290 ? -2.233 2.178 -9.589 1.00 59.78 290 GLU A O 1
ATOM 2259 N N . ALA A 1 291 ? -1.197 1.925 -11.576 1.00 56.53 291 ALA A N 1
ATOM 2260 C CA . ALA A 1 291 ? -0.811 3.318 -11.736 1.00 56.53 291 ALA A CA 1
ATOM 2261 C C . ALA A 1 291 ? -1.426 3.871 -13.028 1.00 56.53 291 ALA A C 1
ATOM 2263 O O . ALA A 1 291 ? -1.377 3.232 -14.077 1.00 56.53 291 ALA A O 1
ATOM 2264 N N . ASP A 1 292 ? -2.042 5.046 -12.941 1.00 53.97 292 ASP A N 1
ATOM 2265 C CA . ASP A 1 292 ? -2.646 5.734 -14.073 1.00 53.97 292 ASP A CA 1
ATOM 2266 C C . ASP A 1 292 ? -1.585 6.373 -14.988 1.00 53.97 292 ASP A C 1
ATOM 2268 O O . ASP A 1 292 ? -0.379 6.355 -14.723 1.00 53.97 292 ASP A O 1
ATOM 2272 N N . SER A 1 293 ? -2.041 6.968 -16.092 1.00 46.62 293 SER A N 1
ATOM 2273 C CA . SER A 1 293 ? -1.177 7.642 -17.066 1.00 46.62 293 SER A CA 1
ATOM 2274 C C . SER A 1 293 ? -0.428 8.856 -16.508 1.00 46.62 293 SER A C 1
ATOM 2276 O O . SER A 1 293 ? 0.446 9.369 -17.194 1.00 46.62 293 SER A O 1
ATOM 2278 N N . VAL A 1 294 ? -0.731 9.330 -15.295 1.00 47.62 294 VAL A N 1
ATOM 2279 C CA . VAL A 1 294 ? 0.022 10.403 -14.625 1.00 47.62 294 VAL A CA 1
ATOM 2280 C C . VAL A 1 294 ? 0.915 9.880 -13.496 1.00 47.62 294 VAL A C 1
ATOM 2282 O O . VAL A 1 294 ? 1.573 10.673 -12.825 1.00 47.62 294 VAL A O 1
ATOM 2285 N N . GLY A 1 295 ? 1.054 8.555 -13.357 1.00 44.34 295 GLY A N 1
ATOM 2286 C CA . GLY A 1 295 ? 1.896 7.928 -12.334 1.00 44.34 295 GLY A CA 1
ATOM 2287 C C . GLY A 1 295 ? 1.279 7.989 -10.935 1.00 44.34 295 GLY A C 1
ATOM 2288 O O . GLY A 1 295 ? 1.928 7.618 -9.958 1.00 44.34 295 GLY A O 1
ATOM 2289 N N . GLY A 1 296 ? 0.027 8.44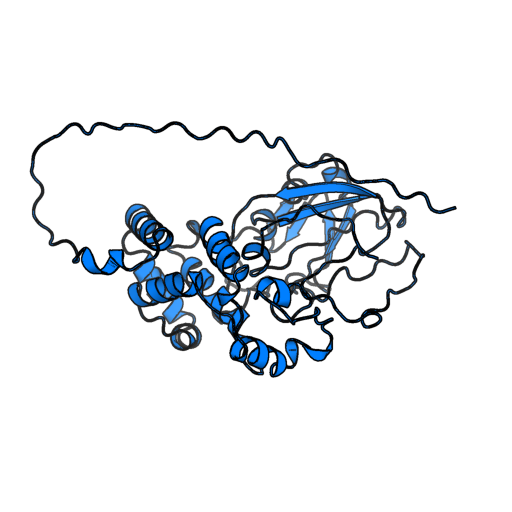7 -10.831 1.00 45.28 296 GLY A N 1
ATOM 2290 C CA . GLY A 1 296 ? -0.780 8.346 -9.625 1.00 45.28 296 GLY A CA 1
ATOM 2291 C C . GLY A 1 296 ? -1.437 6.973 -9.538 1.00 45.28 296 GLY A C 1
ATOM 2292 O O . GLY A 1 296 ? -1.496 6.229 -10.510 1.00 45.28 296 GLY A O 1
ATOM 2293 N N . HIS A 1 297 ? -1.959 6.592 -8.376 1.00 48.38 297 HIS A N 1
ATOM 2294 C CA . HIS A 1 297 ? -2.888 5.460 -8.333 1.00 48.38 297 HIS A CA 1
ATOM 2295 C C . HIS A 1 297 ? -4.136 5.790 -9.148 1.00 48.38 297 HIS A C 1
ATOM 2297 O O . HIS A 1 297 ? -4.664 6.897 -9.034 1.00 48.38 297 HIS A O 1
ATOM 2303 N N . VAL A 1 298 ? -4.660 4.804 -9.878 1.00 49.28 298 VAL A N 1
ATOM 2304 C CA . VAL A 1 298 ? -5.993 4.902 -10.482 1.00 49.28 298 VAL A CA 1
ATOM 2305 C C . VAL A 1 298 ? -7.021 5.038 -9.349 1.00 49.28 298 VAL A C 1
ATOM 2307 O O . VAL A 1 298 ? -7.435 4.050 -8.744 1.00 49.28 298 VAL A O 1
ATOM 2310 N N . ARG A 1 299 ? -7.404 6.280 -9.024 1.00 44.38 299 ARG A N 1
ATOM 2311 C CA . ARG A 1 299 ? -8.420 6.593 -7.998 1.00 44.38 299 ARG A CA 1
ATOM 2312 C C . ARG A 1 299 ? -9.824 6.753 -8.578 1.00 44.38 299 ARG A C 1
ATOM 2314 O O . ARG A 1 299 ? -10.799 6.641 -7.849 1.00 44.38 299 ARG A O 1
ATOM 2321 N N . MET A 1 300 ? -9.942 7.012 -9.881 1.00 32.50 300 MET A N 1
ATOM 2322 C CA . MET A 1 300 ? -11.228 7.287 -10.527 1.00 32.50 300 MET A CA 1
ATOM 2323 C C . MET A 1 300 ? -11.847 6.012 -11.100 1.00 32.50 300 MET A C 1
ATOM 2325 O O . MET A 1 300 ? -11.278 5.370 -11.983 1.00 32.50 300 MET A O 1
ATOM 2329 N N . MET A 1 301 ? -13.053 5.679 -10.641 1.00 36.50 301 MET A N 1
ATOM 2330 C CA . MET A 1 301 ? -13.900 4.694 -11.306 1.00 36.50 301 MET A CA 1
ATOM 2331 C C . MET A 1 301 ? -14.657 5.310 -12.485 1.00 36.50 301 MET A C 1
ATOM 2333 O O . MET A 1 301 ? -15.300 6.346 -12.344 1.00 36.50 301 MET A O 1
ATOM 2337 N N . GLY A 1 302 ? -14.627 4.634 -13.640 1.00 32.38 302 GLY A N 1
ATOM 2338 C CA . GLY A 1 302 ? -15.529 4.916 -14.764 1.00 32.38 302 GLY A CA 1
ATOM 2339 C C . GLY A 1 302 ? -14.965 5.713 -15.947 1.00 32.38 302 GLY A C 1
ATOM 2340 O O . GLY A 1 302 ? -15.747 6.094 -16.813 1.00 32.38 302 GLY A O 1
ATOM 2341 N N . GLY A 1 303 ? -13.650 5.946 -16.035 1.00 31.92 303 GLY A N 1
ATOM 2342 C CA . GLY A 1 303 ? -13.016 6.472 -17.258 1.00 31.92 303 GLY A CA 1
ATOM 2343 C C . GLY A 1 303 ? -12.966 5.441 -18.397 1.00 31.92 303 GLY A C 1
ATOM 2344 O O . GLY A 1 303 ? -13.153 4.249 -18.156 1.00 31.92 303 GLY A O 1
ATOM 2345 N N . ALA A 1 304 ? -12.691 5.869 -19.632 1.00 32.34 304 ALA A N 1
ATOM 2346 C CA . ALA A 1 304 ? -12.608 4.983 -20.806 1.00 32.34 304 ALA A CA 1
ATOM 2347 C C . ALA A 1 304 ? -11.592 3.823 -20.643 1.00 32.34 304 ALA A C 1
ATOM 2349 O O . ALA A 1 304 ? -11.792 2.753 -21.212 1.00 32.34 304 ALA A O 1
ATOM 2350 N N . ASP A 1 305 ? -10.586 3.995 -19.777 1.00 37.97 305 ASP A N 1
ATOM 2351 C CA . ASP A 1 305 ? -9.578 2.983 -19.423 1.00 37.97 305 ASP A CA 1
ATOM 2352 C C . ASP A 1 305 ? -9.981 2.063 -18.247 1.00 37.97 305 ASP A C 1
ATOM 2354 O O . ASP A 1 305 ? -9.205 1.213 -17.824 1.00 37.97 305 ASP A O 1
ATOM 2358 N N . SER A 1 306 ? -11.197 2.192 -17.698 1.00 40.66 306 SER A N 1
ATOM 2359 C CA . SER A 1 306 ? -11.680 1.390 -16.551 1.00 40.66 306 SER A CA 1
ATOM 2360 C C . SER A 1 306 ? -12.141 -0.029 -16.910 1.00 40.66 306 SER A C 1
ATOM 2362 O O . SER A 1 306 ? -12.859 -0.667 -16.138 1.00 40.66 306 SER A O 1
ATOM 2364 N N . SER A 1 307 ? -11.756 -0.528 -18.082 1.00 39.03 307 SER A N 1
ATOM 2365 C CA . SER A 1 307 ? -12.205 -1.817 -18.591 1.00 39.03 307 SER A CA 1
ATOM 2366 C C . SER A 1 307 ? -11.258 -2.955 -18.172 1.00 39.03 307 SER A C 1
ATOM 2368 O O . SER A 1 307 ? -10.053 -2.919 -18.396 1.00 39.03 307 SER A O 1
ATOM 2370 N N . GLU A 1 308 ? -11.860 -3.979 -17.555 1.00 38.97 308 GLU A N 1
ATOM 2371 C CA . GLU A 1 308 ? -11.374 -5.367 -17.423 1.00 38.97 308 GLU A CA 1
ATOM 2372 C C . GLU A 1 308 ? -10.420 -5.764 -16.283 1.00 38.97 308 GLU A C 1
ATOM 2374 O O . GLU A 1 308 ? -10.113 -6.952 -16.178 1.00 38.97 308 GLU A O 1
ATOM 2379 N N . ASN A 1 309 ? -9.981 -4.874 -15.384 1.00 45.03 309 ASN A N 1
ATOM 2380 C CA . ASN A 1 309 ? -9.056 -5.301 -14.320 1.00 45.03 309 ASN A CA 1
ATOM 2381 C C . ASN A 1 309 ? -9.791 -5.734 -13.033 1.00 45.03 309 ASN A C 1
ATOM 2383 O O . ASN A 1 309 ? -10.634 -4.979 -12.532 1.00 45.03 309 ASN A O 1
ATOM 2387 N N . PRO A 1 310 ? -9.491 -6.924 -12.468 1.00 45.72 310 PRO A N 1
ATOM 2388 C CA . PRO A 1 310 ? -10.048 -7.354 -11.198 1.00 45.72 310 PRO A CA 1
ATOM 2389 C C . PRO A 1 310 ? -9.783 -6.314 -10.105 1.00 45.72 310 PRO A C 1
ATOM 2391 O O . PRO A 1 310 ? -8.729 -5.686 -10.082 1.00 45.72 310 PRO A O 1
ATOM 2394 N N . GLY A 1 311 ? -10.720 -6.138 -9.175 1.00 55.31 311 GLY A N 1
ATOM 2395 C CA . GLY A 1 311 ? -10.501 -5.391 -7.952 1.00 55.31 311 GLY A CA 1
ATOM 2396 C C . GLY A 1 311 ? -9.253 -5.928 -7.258 1.00 55.31 311 GLY A C 1
ATOM 2397 O O . GLY A 1 311 ? -9.289 -6.983 -6.619 1.00 55.31 311 GLY A O 1
ATOM 2398 N N . TYR A 1 312 ? -8.134 -5.211 -7.411 1.00 63.69 312 TYR A N 1
ATOM 2399 C CA . TYR A 1 312 ? -6.800 -5.595 -6.941 1.00 63.69 312 TYR A CA 1
ATOM 2400 C C . TYR A 1 312 ? -6.800 -6.008 -5.460 1.00 63.69 312 TYR A C 1
ATOM 2402 O O . TYR A 1 312 ? -5.992 -6.814 -5.006 1.00 63.69 312 TYR A O 1
ATOM 2410 N N . GLN A 1 313 ? -7.775 -5.502 -4.717 1.00 64.88 313 GLN A N 1
ATOM 2411 C CA . GLN A 1 313 ? -8.091 -5.795 -3.330 1.00 64.88 313 GLN A CA 1
ATOM 2412 C C . GLN A 1 313 ? -8.210 -7.280 -2.994 1.00 64.88 313 GLN A C 1
ATOM 2414 O O . GLN A 1 313 ? -7.683 -7.734 -1.977 1.00 64.88 313 GLN A O 1
ATOM 2419 N N . PHE A 1 314 ? -8.904 -8.022 -3.854 1.00 71.81 314 PHE A N 1
ATOM 2420 C CA . PHE A 1 314 ? -9.272 -9.419 -3.632 1.00 71.81 314 PHE A CA 1
ATOM 2421 C C . PHE A 1 314 ? -8.139 -10.370 -4.015 1.00 71.81 314 PHE A C 1
ATOM 2423 O O . PHE A 1 314 ? -8.091 -11.507 -3.543 1.00 71.81 314 PHE A O 1
ATOM 2430 N N . LEU A 1 315 ? -7.192 -9.889 -4.824 1.00 74.75 315 LEU A N 1
ATOM 2431 C CA . LEU A 1 315 ? -6.107 -10.697 -5.371 1.00 74.75 315 LEU A CA 1
ATOM 2432 C C . LEU A 1 315 ? -4.752 -10.426 -4.723 1.00 74.75 315 LEU A C 1
ATOM 2434 O O . LEU A 1 315 ? -3.842 -11.240 -4.853 1.00 74.75 315 LEU A O 1
ATOM 2438 N N . GLN A 1 316 ? -4.583 -9.298 -4.036 1.00 77.12 316 GLN A N 1
ATOM 2439 C CA . GLN A 1 316 ? -3.305 -8.969 -3.422 1.00 77.12 316 GLN A CA 1
ATOM 2440 C C . GLN A 1 316 ? -3.094 -9.650 -2.063 1.00 77.12 316 GLN A C 1
ATOM 2442 O O . GLN A 1 316 ? -4.052 -9.940 -1.336 1.00 77.12 316 GLN A O 1
ATOM 2447 N N . THR A 1 317 ? -1.820 -9.772 -1.673 1.00 80.44 317 THR A N 1
ATOM 2448 C CA . THR A 1 317 ? -1.437 -10.118 -0.297 1.00 80.44 317 THR A CA 1
ATOM 2449 C C . THR A 1 317 ? -2.071 -9.137 0.686 1.00 80.44 317 THR A C 1
ATOM 2451 O O . THR A 1 317 ? -2.044 -7.915 0.468 1.00 80.44 317 THR A O 1
ATOM 2454 N N . ARG A 1 318 ? -2.675 -9.667 1.752 1.00 83.12 318 ARG A N 1
ATOM 2455 C CA . ARG A 1 318 ? -3.431 -8.891 2.742 1.00 83.12 318 ARG A CA 1
ATOM 2456 C C . ARG A 1 318 ? -3.526 -9.618 4.081 1.00 83.12 318 ARG A C 1
ATOM 2458 O O . ARG A 1 318 ? -3.552 -10.843 4.135 1.00 83.12 318 ARG A O 1
ATOM 2465 N N . GLY A 1 319 ? -3.646 -8.846 5.155 1.00 84.62 319 GLY A N 1
ATOM 2466 C CA . GLY A 1 319 ? -4.154 -9.351 6.427 1.00 84.62 319 GLY A CA 1
ATOM 2467 C C . GLY A 1 319 ? -5.682 -9.334 6.431 1.00 84.62 319 GLY A C 1
ATOM 2468 O O . GLY A 1 319 ? -6.282 -8.416 5.873 1.00 84.62 319 GLY A O 1
ATOM 2469 N N . SER A 1 320 ? -6.295 -10.332 7.058 1.00 84.94 320 SER A N 1
ATOM 2470 C CA . SER A 1 320 ? -7.721 -10.350 7.394 1.00 84.94 320 SER A CA 1
ATOM 2471 C C . SER A 1 320 ? -7.862 -10.493 8.904 1.00 84.94 320 SER A C 1
ATOM 2473 O O . SER A 1 320 ? -7.203 -11.349 9.494 1.00 84.94 320 SER A O 1
ATOM 2475 N N . LEU A 1 321 ? -8.694 -9.654 9.518 1.00 85.81 321 LEU A N 1
ATOM 2476 C CA . LEU A 1 321 ? -9.034 -9.717 10.935 1.00 85.81 321 LEU A CA 1
ATOM 2477 C C . LEU A 1 321 ? -10.555 -9.659 11.062 1.00 85.81 321 LEU A C 1
ATOM 2479 O O . LEU A 1 321 ? -11.173 -8.689 10.626 1.00 85.81 321 LEU A O 1
ATOM 2483 N N . LEU A 1 322 ? -11.143 -10.682 11.672 1.00 85.00 322 LEU A N 1
ATOM 2484 C CA . LEU A 1 322 ? -12.568 -10.750 11.967 1.00 85.00 322 LEU A CA 1
ATOM 2485 C C . LEU A 1 322 ? -12.766 -10.676 13.472 1.00 85.00 322 LEU A C 1
ATOM 2487 O O . LEU A 1 322 ? -12.064 -11.352 14.225 1.00 85.00 322 LEU A O 1
ATOM 2491 N N . ALA A 1 323 ? -13.733 -9.875 13.909 1.00 84.06 323 ALA A N 1
ATOM 2492 C CA . ALA A 1 323 ? -14.065 -9.731 15.315 1.00 84.06 323 ALA A CA 1
ATOM 2493 C C . ALA A 1 323 ? -15.580 -9.741 15.534 1.00 84.06 323 ALA A C 1
ATOM 2495 O O . ALA A 1 323 ? -16.333 -9.135 14.772 1.00 84.06 323 ALA A O 1
ATOM 2496 N N . ALA A 1 324 ? -16.017 -10.401 16.604 1.00 83.12 324 ALA A N 1
ATOM 2497 C CA . ALA A 1 324 ? -17.367 -10.283 17.131 1.00 83.12 324 ALA A CA 1
ATOM 2498 C C . ALA A 1 324 ? -17.466 -9.007 17.970 1.00 83.12 324 ALA A C 1
ATOM 2500 O O . ALA A 1 324 ? -16.737 -8.853 18.950 1.00 83.12 324 ALA A O 1
ATOM 2501 N N . THR A 1 325 ? -18.375 -8.109 17.603 1.00 79.81 325 THR A N 1
ATOM 2502 C CA . THR A 1 325 ? -18.576 -6.821 18.278 1.00 79.81 325 THR A CA 1
ATOM 2503 C C . THR A 1 325 ? -19.989 -6.741 18.855 1.00 79.81 325 THR A C 1
ATOM 2505 O O . THR A 1 325 ? -20.911 -7.411 18.376 1.00 79.81 325 THR A O 1
ATOM 2508 N N . GLN A 1 326 ? -20.174 -5.938 19.908 1.00 71.06 326 GLN A N 1
ATOM 2509 C CA . GLN A 1 326 ? -21.505 -5.690 20.485 1.00 71.06 326 GLN A CA 1
ATOM 2510 C C . GLN A 1 326 ? -22.293 -4.614 19.726 1.00 71.06 326 GLN A C 1
ATOM 2512 O O . GLN A 1 326 ? -23.493 -4.456 19.963 1.00 71.06 326 GLN A O 1
ATOM 2517 N N . ALA A 1 327 ? -21.639 -3.917 18.789 1.00 60.62 327 ALA A N 1
ATOM 2518 C CA . ALA A 1 327 ? -22.254 -2.925 17.921 1.00 60.62 327 ALA A CA 1
ATOM 2519 C C . ALA A 1 327 ? -23.548 -3.485 17.299 1.00 60.62 327 ALA A C 1
ATOM 2521 O O . ALA A 1 327 ? -23.592 -4.610 16.792 1.00 60.62 327 ALA A O 1
ATOM 2522 N N . HIS A 1 328 ? -24.621 -2.699 17.412 1.00 46.81 328 HIS A N 1
ATOM 2523 C CA . HIS A 1 328 ? -26.017 -3.050 17.144 1.00 46.81 328 HIS A CA 1
ATOM 2524 C C . HIS A 1 328 ? -26.214 -3.990 15.934 1.00 46.81 328 HIS A C 1
ATOM 2526 O O . HIS A 1 328 ? -25.534 -3.867 14.916 1.00 46.81 328 HIS A O 1
ATOM 2532 N N . LYS A 1 329 ? -27.222 -4.881 15.987 1.00 40.28 329 LYS A N 1
ATOM 2533 C CA . LYS A 1 329 ? -27.569 -5.865 14.928 1.00 40.28 329 LYS A CA 1
ATOM 2534 C C . LYS A 1 329 ? -27.603 -5.308 13.489 1.00 40.28 329 LYS A C 1
ATOM 2536 O O . LYS A 1 329 ? -27.432 -6.086 12.559 1.00 40.28 329 LYS A O 1
ATOM 2541 N N . ALA A 1 330 ? -27.789 -3.999 13.315 1.00 35.62 330 ALA A N 1
ATOM 2542 C CA . ALA A 1 330 ? -27.823 -3.304 12.028 1.00 35.62 330 ALA A CA 1
ATOM 2543 C C . ALA A 1 330 ? -26.439 -2.958 11.424 1.00 35.62 330 ALA A C 1
ATOM 2545 O O . ALA A 1 330 ? -26.368 -2.674 10.235 1.00 35.62 330 ALA A O 1
ATOM 2546 N N . MET A 1 331 ? -25.353 -2.979 12.208 1.00 38.69 331 MET A N 1
ATOM 2547 C CA . MET A 1 331 ? -24.010 -2.519 11.800 1.00 38.69 331 MET A CA 1
ATOM 2548 C C . MET A 1 331 ? -22.915 -3.587 11.918 1.00 38.69 331 MET A C 1
ATOM 2550 O O . MET A 1 331 ? -21.741 -3.270 11.771 1.00 38.69 331 MET A O 1
ATOM 2554 N N . ARG A 1 332 ? -23.281 -4.851 12.164 1.00 35.66 332 ARG A N 1
ATOM 2555 C CA . ARG A 1 332 ? -22.406 -5.947 12.633 1.00 35.66 332 ARG A CA 1
ATOM 2556 C C . ARG A 1 332 ? -21.079 -6.194 11.886 1.00 35.66 332 ARG A C 1
ATOM 2558 O O . ARG A 1 332 ? -20.353 -7.094 12.287 1.00 35.66 332 ARG A O 1
ATOM 2565 N N . ARG A 1 333 ? -20.794 -5.556 10.750 1.00 45.78 333 ARG A N 1
ATOM 2566 C CA . ARG A 1 333 ? -19.940 -6.149 9.713 1.00 45.78 333 ARG A CA 1
ATOM 2567 C C . ARG A 1 333 ? -19.198 -5.089 8.899 1.00 45.78 333 ARG A C 1
ATOM 2569 O O . ARG A 1 333 ? -19.423 -4.966 7.702 1.00 45.78 333 ARG A O 1
ATOM 2576 N N . MET A 1 334 ? -18.338 -4.309 9.557 1.00 35.91 334 MET A N 1
ATOM 2577 C CA . MET A 1 334 ? -17.407 -3.404 8.874 1.00 35.91 334 MET A CA 1
ATOM 2578 C C . MET A 1 334 ? -16.083 -4.133 8.619 1.00 35.91 334 MET A C 1
ATOM 2580 O O . MET A 1 334 ? -15.376 -4.491 9.558 1.00 35.91 334 MET A O 1
ATOM 2584 N N . LEU A 1 335 ? -15.741 -4.347 7.347 1.00 36.56 335 LEU A N 1
ATOM 2585 C CA . LEU A 1 335 ? -14.388 -4.738 6.954 1.00 36.56 335 LEU A CA 1
ATOM 2586 C C . LEU A 1 335 ? -13.518 -3.478 6.902 1.00 36.56 335 LEU A C 1
ATOM 2588 O O . LEU A 1 335 ? -13.738 -2.617 6.054 1.00 36.56 335 LEU A O 1
ATOM 2592 N N . ALA A 1 336 ? -12.524 -3.368 7.779 1.00 33.09 336 ALA A N 1
ATOM 2593 C CA . ALA A 1 336 ? -11.453 -2.392 7.608 1.00 33.09 336 ALA A CA 1
ATOM 2594 C C . ALA A 1 336 ? -10.377 -3.002 6.697 1.00 33.09 336 ALA A C 1
ATOM 2596 O O . ALA A 1 336 ? -9.861 -4.085 6.978 1.00 33.09 336 ALA A O 1
ATOM 2597 N N . TRP A 1 337 ? -10.069 -2.331 5.584 1.00 37.06 337 TRP A N 1
ATOM 2598 C CA . TRP A 1 337 ? -9.209 -2.854 4.524 1.00 37.06 337 TRP A CA 1
ATOM 2599 C C . TRP A 1 337 ? -8.053 -1.896 4.138 1.00 37.06 337 TRP A C 1
ATOM 2601 O O . TRP A 1 337 ? -8.153 -0.678 4.244 1.00 37.06 337 TRP A O 1
ATOM 2611 N N . LYS A 1 338 ? -6.948 -2.565 3.773 1.00 41.41 338 LYS A N 1
ATOM 2612 C CA . LYS A 1 338 ? -5.605 -2.283 3.209 1.00 41.41 338 LYS A CA 1
ATOM 2613 C C . LYS A 1 338 ? -4.991 -0.870 3.070 1.00 41.41 338 LYS A C 1
ATOM 2615 O O . LYS A 1 338 ? -5.480 0.001 2.370 1.00 41.41 338 LYS A O 1
ATOM 2620 N N . GLY A 1 339 ? -3.724 -0.776 3.511 1.00 32.38 339 GLY A N 1
ATOM 2621 C CA . GLY A 1 339 ? -2.709 0.148 2.974 1.00 32.38 339 GLY A CA 1
ATOM 2622 C C . GLY A 1 339 ? -1.852 -0.516 1.882 1.00 32.38 339 GLY A C 1
ATOM 2623 O O . GLY A 1 339 ? -1.393 -1.648 2.052 1.00 32.38 339 GLY A O 1
ATOM 2624 N N . ILE A 1 340 ? -1.648 0.156 0.750 1.00 35.81 340 ILE A N 1
ATOM 2625 C CA . ILE A 1 340 ? -0.876 -0.352 -0.395 1.00 35.81 340 ILE A CA 1
ATOM 2626 C C . ILE A 1 340 ? 0.562 0.191 -0.412 1.00 35.81 340 ILE A C 1
ATOM 2628 O O . ILE A 1 340 ? 0.890 1.195 0.213 1.00 35.81 340 ILE A O 1
ATOM 2632 N N . ALA A 1 341 ? 1.406 -0.543 -1.138 1.00 31.67 341 ALA A N 1
ATOM 2633 C CA . ALA A 1 341 ? 2.825 -0.362 -1.431 1.00 31.67 341 ALA A CA 1
ATOM 2634 C C . ALA A 1 341 ? 3.782 -0.692 -0.282 1.00 31.67 341 ALA A C 1
ATOM 2636 O O . ALA A 1 341 ? 4.559 -1.635 -0.409 1.00 31.67 341 ALA A O 1
ATOM 2637 N N . LEU A 1 342 ? 3.709 -0.014 0.862 1.00 29.92 342 LEU A N 1
ATOM 2638 C CA . LEU A 1 342 ? 4.778 -0.169 1.855 1.00 29.92 342 LEU A CA 1
ATOM 2639 C C . LEU A 1 342 ? 4.593 -1.345 2.820 1.00 29.92 342 LEU A C 1
ATOM 2641 O O . LEU A 1 342 ? 5.570 -1.880 3.332 1.00 29.92 342 LEU A O 1
ATOM 2645 N N . HIS A 1 343 ? 3.361 -1.836 2.993 1.00 31.28 343 HIS A N 1
ATOM 2646 C CA . HIS A 1 343 ? 3.134 -3.044 3.790 1.00 31.28 343 HIS A CA 1
ATOM 2647 C C . HIS A 1 343 ? 3.724 -4.293 3.133 1.00 31.28 343 HIS A C 1
ATOM 2649 O O . HIS A 1 343 ? 4.159 -5.162 3.869 1.00 31.28 343 HIS A O 1
ATOM 2655 N N . ALA A 1 344 ? 3.823 -4.362 1.796 1.00 26.20 344 ALA A N 1
ATOM 2656 C CA . ALA A 1 344 ? 4.495 -5.468 1.100 1.00 26.20 344 ALA A CA 1
ATOM 2657 C C . ALA A 1 344 ? 6.017 -5.489 1.353 1.00 26.20 344 ALA A C 1
ATOM 2659 O O . ALA A 1 344 ? 6.614 -6.561 1.372 1.00 26.20 344 ALA A O 1
ATOM 2660 N N . LEU A 1 345 ? 6.612 -4.320 1.620 1.00 25.47 345 LEU A N 1
ATOM 2661 C CA . LEU A 1 345 ? 7.997 -4.172 2.071 1.00 25.47 345 LEU A CA 1
ATOM 2662 C C . LEU A 1 345 ? 8.161 -4.329 3.596 1.00 25.47 345 LEU A C 1
ATOM 2664 O O . LEU A 1 345 ? 9.267 -4.459 4.093 1.00 25.47 345 LEU A O 1
ATOM 2668 N N . ALA A 1 346 ? 7.088 -4.341 4.378 1.00 24.12 346 ALA A N 1
ATOM 2669 C CA . ALA A 1 346 ? 7.163 -4.488 5.833 1.00 24.12 346 ALA A CA 1
ATOM 2670 C C . ALA A 1 346 ? 6.636 -5.849 6.321 1.00 24.12 346 ALA A C 1
ATOM 2672 O O . ALA A 1 346 ? 6.421 -6.023 7.521 1.00 24.12 346 ALA A O 1
ATOM 2673 N N . ILE A 1 347 ? 6.417 -6.831 5.426 1.00 24.55 347 ILE A N 1
ATOM 2674 C CA . ILE A 1 347 ? 5.945 -8.175 5.807 1.00 24.55 347 ILE A CA 1
ATOM 2675 C C . ILE A 1 347 ? 7.090 -8.978 6.439 1.00 24.55 347 ILE A C 1
ATOM 2677 O O . ILE A 1 347 ? 7.588 -9.956 5.888 1.00 24.55 347 ILE A O 1
ATOM 2681 N N . ARG A 1 348 ? 7.448 -8.606 7.666 1.00 23.69 348 ARG A N 1
ATOM 2682 C CA . ARG A 1 348 ? 7.841 -9.560 8.694 1.00 23.69 348 ARG A CA 1
ATOM 2683 C C . ARG A 1 348 ? 6.847 -9.389 9.831 1.00 23.69 348 ARG A C 1
ATOM 2685 O O . ARG A 1 348 ? 6.958 -8.483 10.651 1.00 23.69 348 ARG A O 1
ATOM 2692 N N . ALA A 1 349 ? 5.838 -10.255 9.855 1.00 23.36 349 ALA A N 1
ATOM 2693 C CA . ALA A 1 349 ? 4.999 -10.412 11.030 1.00 23.36 349 ALA A CA 1
ATOM 2694 C C . ALA A 1 349 ? 5.917 -10.860 12.172 1.00 23.36 349 ALA A C 1
ATOM 2696 O O . ALA A 1 349 ? 6.366 -12.003 12.199 1.00 23.36 349 ALA A O 1
ATOM 2697 N N . THR A 1 350 ? 6.253 -9.956 13.086 1.00 22.88 350 THR A N 1
ATOM 2698 C CA . THR A 1 350 ? 6.670 -10.358 14.423 1.00 22.88 350 THR A CA 1
ATOM 2699 C C . THR A 1 350 ? 5.393 -10.757 15.159 1.00 22.88 350 THR A C 1
ATOM 2701 O O . THR A 1 350 ? 4.556 -9.897 15.434 1.00 22.88 350 THR A O 1
ATOM 2704 N N . PRO A 1 351 ? 5.186 -12.045 15.485 1.00 26.20 351 PRO A N 1
ATOM 2705 C CA . PRO A 1 351 ? 4.082 -12.441 16.339 1.00 26.20 351 PRO A CA 1
ATOM 2706 C C . PRO A 1 351 ? 4.477 -12.096 17.776 1.00 26.20 351 PRO A C 1
ATOM 2708 O O . PRO A 1 351 ? 4.878 -12.972 18.534 1.00 26.20 351 PRO A O 1
ATOM 2711 N N . LYS A 1 352 ? 4.459 -10.815 18.165 1.00 24.58 352 LYS A N 1
ATOM 2712 C CA . LYS A 1 352 ? 4.640 -10.432 19.572 1.00 24.58 352 LYS A CA 1
ATOM 2713 C C . LYS A 1 352 ? 3.742 -9.253 19.965 1.00 24.58 352 LYS A C 1
ATOM 2715 O O . LYS A 1 352 ? 3.999 -8.114 19.595 1.00 24.58 352 LYS A O 1
ATOM 2720 N N . LYS A 1 353 ? 2.813 -9.600 20.868 1.00 25.39 353 LYS A N 1
ATOM 2721 C CA . LYS A 1 353 ? 2.029 -8.788 21.819 1.00 25.39 353 LYS A CA 1
ATOM 2722 C C . LYS A 1 353 ? 0.746 -8.143 21.286 1.00 25.39 353 LYS A C 1
ATOM 2724 O O . LYS A 1 353 ? 0.709 -7.596 20.194 1.00 25.39 353 LYS A O 1
ATOM 2729 N N . GLY A 1 354 ? -0.304 -8.298 22.099 1.00 26.34 354 GLY A N 1
ATOM 2730 C CA . GLY A 1 354 ? -1.669 -7.856 21.841 1.00 26.34 354 GLY A CA 1
ATOM 2731 C C . GLY A 1 354 ? -1.788 -6.362 21.566 1.00 26.34 354 GLY A C 1
ATOM 2732 O O . GLY A 1 354 ? -0.863 -5.591 21.816 1.00 26.34 354 GLY A O 1
ATOM 2733 N N . PHE A 1 355 ? -2.944 -5.992 21.021 1.00 30.67 355 PHE A N 1
ATOM 2734 C CA . PHE A 1 355 ? -3.297 -4.614 20.722 1.00 30.67 355 PHE A CA 1
ATOM 2735 C C . PHE A 1 355 ? -3.146 -3.746 21.975 1.00 30.67 355 PHE A C 1
ATOM 2737 O O . PHE A 1 355 ? -3.666 -4.071 23.042 1.00 30.67 355 PHE A O 1
ATOM 2744 N N . GLU A 1 356 ? -2.392 -2.661 21.837 1.00 28.27 356 GLU A N 1
ATOM 2745 C CA . GLU A 1 356 ? -2.412 -1.567 22.798 1.00 28.27 356 GLU A CA 1
ATOM 2746 C C . GLU A 1 356 ? -3.602 -0.674 22.439 1.00 28.27 35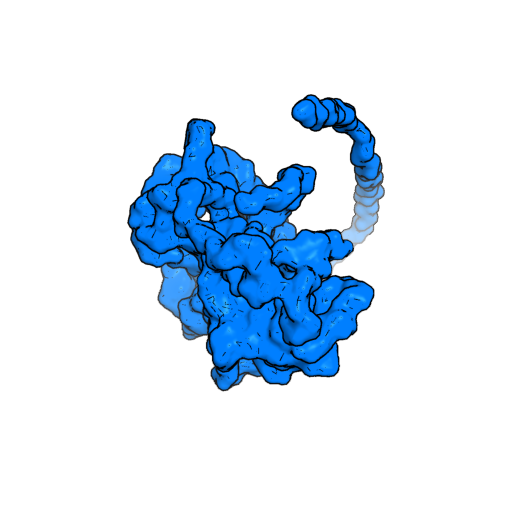6 GLU A C 1
ATOM 2748 O O . GLU A 1 356 ? -3.754 -0.307 21.272 1.00 28.27 356 GLU A O 1
ATOM 2753 N N . TYR A 1 357 ? -4.453 -0.417 23.433 1.00 31.81 357 TYR A N 1
ATOM 2754 C CA . TYR A 1 357 ? -5.597 0.493 23.359 1.00 31.81 357 TYR A CA 1
ATOM 2755 C C . TYR A 1 357 ? -5.167 1.956 23.237 1.00 31.81 357 TYR A C 1
ATOM 2757 O O . TYR A 1 357 ? -4.115 2.311 23.825 1.00 31.81 357 TYR A O 1
#

Organism: NCBI:txid359342

Secondary structure (DSSP, 8-state):
-----PPPPP-----PPPPP---PPPP-------PPPPPTTTGGGS-HHHHHHHHHHHHHSTTHHHHHHHHHHHH-HHHHHHTT--SHHHHHHHHHHHTT------TTS-HHHHHHHHHHHHHTSTTTGGG---HHHHHHHHHHHTSGGG--HHHHHHHHT-GGG-GGGEEPPTT--SSHHHHHTPEEPTTSSPPSSTT-TTSPPPSSS-EE--SSHHHHEEE-BTTEEEETTEEEEHHHHTTS-TTGGGGTT-EEE-EE--TTS------SS-EEEEEEEEE--B----B-TTSSB---SSSTT-SS---HHHHB-EEEEEEEE-S-TTS--EE-----SHHHHS-------PPP-

Radius of gyration: 23.43 Å; chains: 1; bounding box: 57×55×80 Å

pLDDT: mean 72.74, std 25.22, range [20.06, 97.94]

InterPro domains:
  IPR0038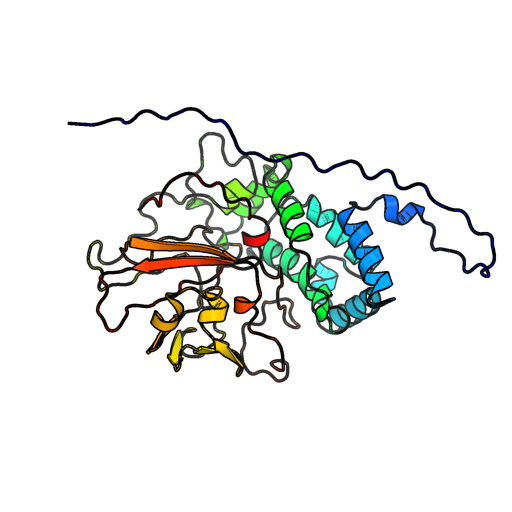17 Phosphatidylserine decarboxylase-related [PF02666] (180-287)
  IPR003817 Phosphatidylserine decarboxylase-related [PTHR10067] (138-285)